Protein AF-A0AAW1CHI9-F1 (afdb_monomer_lite)

Secondary structure (DSSP, 8-state):
------PPPPPPPGGGGEEES-BS-EEEE-TTSSTT--EEEES-BS-EEEE-S-BS-EEEES-BS-EEEE--BSS-EEEE--TT--SS-----S----TT-EEEEEEE---TTHHHHHHHHHHHHHHHHHT-SS-EEEEEEEEE---TTHHHHH--SHHHHHHHTTS-EEEEEEEETTHHHHHHHH--

Radius of gyration: 21.3 Å; chains: 1; bounding box: 55×54×49 Å

Structure (mmCIF, N/CA/C/O backbone):
data_AF-A0AAW1CHI9-F1
#
_entry.id   AF-A0AAW1CHI9-F1
#
loop_
_atom_site.group_PDB
_atom_site.id
_atom_site.type_symbol
_atom_site.label_atom_id
_atom_site.label_alt_id
_atom_site.label_comp_id
_atom_site.label_asym_id
_atom_site.label_entity_id
_atom_site.label_seq_id
_atom_site.pdbx_PDB_ins_code
_atom_site.Cartn_x
_atom_site.Cartn_y
_atom_site.Cartn_z
_atom_site.occupancy
_atom_site.B_iso_or_equiv
_atom_site.auth_seq_id
_atom_site.auth_comp_id
_atom_site.auth_asym_id
_atom_site.auth_atom_id
_atom_site.pdbx_PDB_model_num
ATOM 1 N N . MET A 1 1 ? 30.712 -41.169 -6.951 1.00 35.50 1 MET A N 1
ATOM 2 C CA . MET A 1 1 ? 31.255 -40.072 -7.780 1.00 35.50 1 MET A CA 1
ATOM 3 C C . MET A 1 1 ? 30.073 -39.316 -8.370 1.00 35.50 1 MET A C 1
ATOM 5 O O . MET A 1 1 ? 29.435 -39.840 -9.269 1.00 35.50 1 MET A O 1
ATOM 9 N N . PHE A 1 2 ? 29.703 -38.166 -7.802 1.00 26.59 2 PHE A N 1
ATOM 10 C CA . PHE A 1 2 ? 28.606 -37.340 -8.320 1.00 26.59 2 PHE A CA 1
ATOM 11 C C . PHE A 1 2 ? 29.195 -36.262 -9.231 1.00 26.59 2 PHE A C 1
ATOM 13 O O . PHE A 1 2 ? 29.936 -35.398 -8.769 1.00 26.59 2 PHE A O 1
ATOM 20 N N . ILE A 1 3 ? 28.896 -36.338 -10.528 1.00 36.47 3 ILE A N 1
ATOM 21 C CA . ILE A 1 3 ? 29.233 -35.291 -11.494 1.00 36.47 3 ILE A CA 1
ATOM 22 C C . ILE A 1 3 ? 28.118 -34.247 -11.417 1.00 36.47 3 ILE A C 1
ATOM 24 O O . ILE A 1 3 ? 27.010 -34.475 -11.896 1.00 36.47 3 ILE A O 1
ATOM 28 N N . ILE A 1 4 ? 28.396 -33.106 -10.785 1.00 39.22 4 ILE A N 1
ATOM 29 C CA . ILE A 1 4 ? 27.507 -31.942 -10.830 1.00 39.22 4 ILE A CA 1
ATOM 30 C C . ILE A 1 4 ? 27.743 -31.250 -12.174 1.00 39.22 4 ILE A C 1
ATOM 32 O O . ILE A 1 4 ? 28.738 -30.550 -12.361 1.00 39.22 4 ILE A O 1
ATOM 36 N N . CYS A 1 5 ? 26.830 -31.453 -13.123 1.00 34.62 5 CYS A N 1
ATOM 37 C CA . CYS A 1 5 ? 26.791 -30.687 -14.363 1.00 34.62 5 CYS A CA 1
ATOM 38 C C . CYS A 1 5 ? 26.301 -29.265 -14.034 1.00 34.62 5 CYS A C 1
ATOM 40 O O . CYS A 1 5 ? 25.111 -29.042 -13.813 1.00 34.62 5 CYS A O 1
ATOM 42 N N . ARG A 1 6 ? 27.220 -28.295 -13.927 1.00 44.12 6 ARG A N 1
ATOM 43 C CA . ARG A 1 6 ? 26.853 -26.875 -13.822 1.00 44.12 6 ARG A CA 1
ATOM 44 C C . ARG A 1 6 ? 26.274 -26.434 -15.168 1.00 44.12 6 ARG A C 1
ATOM 46 O O . ARG A 1 6 ? 27.022 -26.282 -16.129 1.00 44.12 6 ARG A O 1
ATOM 53 N N . GLN A 1 7 ? 24.959 -26.218 -15.231 1.00 48.09 7 GLN A N 1
ATOM 54 C CA . GLN A 1 7 ? 24.343 -25.492 -16.343 1.00 48.09 7 GLN A CA 1
ATOM 55 C C . GLN A 1 7 ? 25.030 -24.125 -16.484 1.00 48.09 7 GLN A C 1
ATOM 57 O O . GLN A 1 7 ? 25.186 -23.396 -15.501 1.00 48.09 7 GLN A O 1
ATOM 62 N N . GLN A 1 8 ? 25.472 -23.793 -17.698 1.00 49.69 8 GLN A N 1
ATOM 63 C CA . GLN A 1 8 ? 26.008 -22.472 -18.015 1.00 49.69 8 GLN A CA 1
ATOM 64 C C . GLN A 1 8 ? 24.918 -21.425 -17.752 1.00 49.69 8 GLN A C 1
ATOM 66 O O . GLN A 1 8 ? 23.846 -21.476 -18.354 1.00 49.69 8 GLN A O 1
ATOM 71 N N . ARG A 1 9 ? 25.173 -20.482 -16.837 1.00 54.59 9 ARG A N 1
ATOM 72 C CA . ARG A 1 9 ? 24.287 -19.328 -16.646 1.00 54.59 9 ARG A CA 1
ATOM 73 C C . ARG A 1 9 ? 24.383 -18.446 -17.885 1.00 54.59 9 ARG A C 1
ATOM 75 O O . ARG A 1 9 ? 25.470 -17.986 -18.225 1.00 54.59 9 ARG A O 1
ATOM 82 N N . LYS A 1 10 ? 23.246 -18.211 -18.537 1.00 62.88 10 LYS A N 1
ATOM 83 C CA . LYS A 1 10 ? 23.112 -17.172 -19.559 1.00 62.88 10 LYS A CA 1
ATOM 84 C C . LYS A 1 10 ? 23.436 -15.832 -18.891 1.00 62.88 10 LYS A C 1
ATOM 86 O O . LYS A 1 10 ? 22.865 -15.526 -17.846 1.00 62.88 10 LYS A O 1
ATOM 91 N N . ILE A 1 11 ? 24.385 -15.084 -19.444 1.00 70.75 11 ILE A N 1
ATOM 92 C CA . ILE A 1 11 ? 24.667 -13.717 -18.999 1.00 70.75 11 ILE A CA 1
ATOM 93 C C . ILE A 1 11 ? 23.515 -12.866 -19.531 1.00 70.75 11 ILE A C 1
ATOM 95 O O . ILE A 1 11 ? 23.299 -12.823 -20.739 1.00 70.75 11 ILE A O 1
ATOM 99 N N . LEU A 1 12 ? 22.735 -12.290 -18.624 1.00 74.25 12 LEU A N 1
ATOM 100 C CA . LEU A 1 12 ? 21.608 -11.420 -18.943 1.00 74.25 12 LEU A CA 1
ATOM 101 C C . LEU A 1 12 ? 22.091 -9.967 -18.911 1.00 74.25 12 LEU A C 1
ATOM 103 O O . LEU A 1 12 ? 22.859 -9.615 -18.013 1.00 74.25 12 LEU A O 1
ATOM 107 N N . ASP A 1 13 ? 21.659 -9.148 -19.870 1.00 79.88 13 ASP A N 1
ATOM 108 C CA . ASP A 1 13 ? 21.904 -7.704 -19.846 1.00 79.88 13 ASP A CA 1
ATOM 109 C C . ASP A 1 13 ? 20.888 -7.039 -18.899 1.00 79.88 13 ASP A C 1
ATOM 111 O O . ASP A 1 13 ? 19.681 -7.151 -19.131 1.00 79.88 13 ASP A O 1
ATOM 115 N N . PRO A 1 14 ? 21.333 -6.350 -17.832 1.00 77.69 14 PRO A N 1
ATOM 116 C CA . PRO A 1 14 ? 20.438 -5.640 -16.922 1.00 77.69 14 PRO A CA 1
ATOM 117 C C . PRO A 1 14 ? 19.524 -4.621 -17.616 1.00 77.69 14 PRO A C 1
ATOM 119 O O . PRO A 1 14 ? 18.401 -4.412 -17.160 1.00 77.69 14 PRO A O 1
ATOM 122 N N . ASN A 1 15 ? 19.965 -4.023 -18.728 1.00 83.25 15 ASN A N 1
ATOM 123 C CA . ASN A 1 15 ? 19.198 -2.997 -19.439 1.00 83.25 15 ASN A CA 1
ATOM 124 C C . ASN A 1 15 ? 17.928 -3.549 -20.098 1.00 83.25 15 ASN A C 1
ATOM 126 O O . ASN A 1 15 ? 16.973 -2.811 -20.329 1.00 83.25 15 ASN A O 1
ATOM 130 N N . GLU A 1 16 ? 17.864 -4.854 -20.372 1.00 84.56 16 GLU A N 1
ATOM 131 C CA . GLU A 1 16 ? 16.659 -5.475 -20.932 1.00 84.56 16 GLU A CA 1
ATOM 132 C C . GLU A 1 16 ? 15.486 -5.483 -19.938 1.00 84.56 16 GLU A C 1
ATOM 134 O O . GLU A 1 16 ? 14.319 -5.566 -20.352 1.00 84.56 16 GLU A O 1
ATOM 139 N N . TYR A 1 17 ? 15.796 -5.334 -18.647 1.00 90.06 17 TYR A N 1
ATOM 140 C CA . TYR A 1 17 ? 14.870 -5.410 -17.521 1.00 90.06 17 TYR A CA 1
ATOM 141 C C . TYR A 1 17 ? 14.728 -4.084 -16.761 1.00 90.06 17 TYR A C 1
ATOM 143 O O . TYR A 1 17 ? 14.196 -4.060 -15.650 1.00 90.06 17 TYR A O 1
ATOM 151 N N . LEU A 1 18 ? 15.191 -2.990 -17.369 1.00 92.19 18 LEU A N 1
ATOM 152 C CA . LEU A 1 18 ? 15.114 -1.631 -16.852 1.00 92.19 18 LEU A CA 1
ATOM 153 C C . LEU A 1 18 ? 14.344 -0.744 -17.836 1.00 92.19 18 LEU A C 1
ATOM 155 O O . LEU A 1 18 ? 14.605 -0.761 -19.037 1.00 92.19 18 LEU A O 1
ATOM 159 N N . LEU A 1 19 ? 13.407 0.043 -17.318 1.00 93.75 19 LEU A N 1
ATOM 160 C CA . LEU A 1 19 ? 12.820 1.191 -18.003 1.00 93.75 19 LEU A CA 1
ATOM 161 C C . LEU A 1 19 ? 13.101 2.427 -17.154 1.00 93.75 19 LEU A C 1
ATOM 163 O O . LEU A 1 19 ? 12.635 2.497 -16.019 1.00 93.75 19 LEU A O 1
ATOM 167 N N . GLU A 1 20 ? 13.873 3.370 -17.682 1.00 94.75 20 GLU A N 1
ATOM 168 C CA . GLU A 1 20 ? 14.322 4.553 -16.945 1.00 94.75 20 GLU A CA 1
ATOM 169 C C . GLU A 1 20 ? 14.198 5.821 -17.801 1.00 94.75 20 GLU A C 1
ATOM 171 O O . GLU A 1 20 ? 14.377 5.758 -19.017 1.00 94.75 20 GLU A O 1
ATOM 176 N N . ASP A 1 21 ? 13.863 6.949 -17.163 1.00 94.81 21 ASP A N 1
ATOM 177 C CA . ASP A 1 21 ? 13.796 8.306 -17.748 1.00 94.81 21 ASP A CA 1
ATOM 178 C C . ASP A 1 21 ? 12.916 8.450 -19.009 1.00 94.81 21 ASP A C 1
ATOM 180 O O . ASP A 1 21 ? 13.158 9.275 -19.892 1.00 94.81 21 ASP A O 1
ATOM 184 N N . LEU A 1 22 ? 11.846 7.657 -19.097 1.00 94.69 22 LEU A N 1
ATOM 185 C CA . LEU A 1 22 ? 10.895 7.734 -20.208 1.00 94.69 22 LEU A CA 1
ATOM 186 C C . LEU A 1 22 ? 9.914 8.893 -20.016 1.00 94.69 22 LEU A C 1
ATOM 188 O O . LEU A 1 22 ? 9.419 9.115 -18.907 1.00 94.69 22 LEU A O 1
ATOM 192 N N . LYS A 1 23 ? 9.571 9.612 -21.092 1.00 95.44 23 LYS A N 1
ATOM 193 C CA . LYS A 1 23 ? 8.605 10.724 -21.041 1.00 95.44 23 LYS A CA 1
ATOM 194 C C . LYS A 1 23 ? 7.630 10.688 -22.212 1.00 95.44 23 LYS A C 1
ATOM 196 O O . LYS A 1 23 ? 8.059 10.680 -23.357 1.00 95.44 23 LYS A O 1
ATOM 201 N N . ASP A 1 24 ? 6.330 10.697 -21.915 1.00 95.88 24 ASP A N 1
ATOM 202 C CA . ASP A 1 24 ? 5.249 10.703 -22.919 1.00 95.88 24 ASP A CA 1
ATOM 203 C C . ASP A 1 24 ? 5.286 9.495 -23.884 1.00 95.88 24 ASP A C 1
ATOM 205 O O . ASP A 1 24 ? 4.899 9.582 -25.051 1.00 95.88 24 ASP A O 1
ATOM 209 N N . GLU A 1 25 ? 5.739 8.337 -23.393 1.00 94.38 25 GLU A N 1
ATOM 210 C CA . GLU A 1 25 ? 5.938 7.133 -24.211 1.00 94.38 25 GLU A CA 1
ATOM 211 C C . GLU A 1 25 ? 4.926 6.015 -23.945 1.00 94.38 25 GLU A C 1
ATOM 213 O O . GLU A 1 25 ? 4.436 5.834 -22.827 1.00 94.38 25 GLU A O 1
ATOM 218 N N . ILE A 1 26 ? 4.678 5.192 -24.971 1.00 92.50 26 ILE A N 1
ATOM 219 C CA . ILE A 1 26 ? 3.983 3.907 -24.837 1.00 92.50 26 ILE A CA 1
ATOM 220 C C . ILE A 1 26 ? 5.001 2.782 -25.015 1.00 92.50 26 ILE A C 1
ATOM 222 O O . ILE A 1 26 ? 5.536 2.594 -26.106 1.00 92.50 26 ILE A O 1
ATOM 226 N N . VAL A 1 27 ? 5.234 2.006 -23.958 1.00 91.94 27 VAL A N 1
ATOM 227 C CA . VAL A 1 27 ? 6.229 0.927 -23.945 1.00 91.94 27 VAL A CA 1
ATOM 228 C C . VAL A 1 27 ? 5.553 -0.422 -23.762 1.00 91.94 27 VAL A C 1
ATOM 230 O O . VAL A 1 27 ? 4.669 -0.576 -22.922 1.00 91.94 27 VAL A O 1
ATOM 233 N N . LEU A 1 28 ? 5.989 -1.417 -24.537 1.00 90.81 28 LEU A N 1
ATOM 234 C CA . LEU A 1 28 ? 5.481 -2.785 -24.488 1.00 90.81 28 LEU A CA 1
ATOM 235 C C . LEU A 1 28 ? 6.631 -3.791 -24.342 1.00 90.81 28 LEU A C 1
ATOM 237 O O . LEU A 1 28 ? 7.520 -3.859 -25.188 1.00 90.81 28 LEU A O 1
ATOM 241 N N . LYS A 1 29 ? 6.559 -4.632 -23.310 1.00 90.62 29 LYS A N 1
ATOM 242 C CA . LYS A 1 29 ? 7.318 -5.880 -23.175 1.00 90.62 29 LYS A CA 1
ATOM 243 C C . LYS A 1 29 ? 6.369 -7.040 -23.451 1.00 90.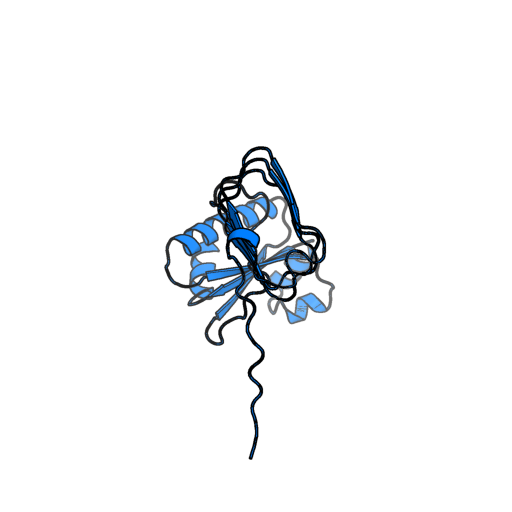62 29 LYS A C 1
ATOM 245 O O . LYS A 1 29 ? 5.390 -7.236 -22.733 1.00 90.62 29 LYS A O 1
ATOM 250 N N . ALA A 1 30 ? 6.619 -7.761 -24.538 1.00 87.50 30 ALA A N 1
ATOM 251 C CA . ALA A 1 30 ? 5.786 -8.878 -24.970 1.00 87.50 30 ALA A CA 1
ATOM 252 C C . ALA A 1 30 ? 6.086 -10.157 -24.172 1.00 87.50 30 ALA A C 1
ATOM 254 O O . ALA A 1 30 ? 7.117 -10.261 -23.508 1.00 87.50 30 ALA A O 1
ATOM 255 N N . ALA A 1 31 ? 5.209 -11.153 -24.276 1.00 87.31 31 ALA A N 1
ATOM 256 C CA . ALA A 1 31 ? 5.428 -12.461 -23.670 1.00 87.31 31 ALA A CA 1
ATOM 257 C C . ALA A 1 31 ? 6.758 -13.085 -24.134 1.00 87.31 31 ALA A C 1
ATOM 259 O O . ALA A 1 31 ? 7.104 -13.021 -25.315 1.00 87.31 31 ALA A O 1
ATOM 260 N N . GLY A 1 32 ? 7.494 -13.699 -23.210 1.00 83.81 32 GLY A N 1
ATOM 261 C CA . GLY A 1 32 ? 8.808 -14.286 -23.470 1.00 83.81 32 GLY A CA 1
ATOM 262 C C . GLY A 1 32 ? 9.976 -13.293 -23.537 1.00 83.81 32 GLY A C 1
ATOM 263 O O . GLY A 1 32 ? 11.071 -13.693 -23.932 1.00 83.81 32 GLY A O 1
ATOM 264 N N . THR A 1 33 ? 9.779 -12.020 -23.177 1.00 86.06 33 THR A N 1
ATOM 265 C CA . THR A 1 33 ? 10.852 -11.004 -23.149 1.00 86.06 33 THR A CA 1
ATOM 266 C C . THR A 1 33 ? 11.416 -10.784 -21.747 1.00 86.06 33 THR A C 1
ATOM 268 O O . THR A 1 33 ? 12.619 -10.593 -21.594 1.00 86.06 33 THR A O 1
ATOM 271 N N . VAL A 1 34 ? 10.580 -10.886 -20.712 1.00 87.12 34 VAL A N 1
ATOM 272 C CA . VAL A 1 34 ? 10.978 -10.784 -19.305 1.00 87.12 34 VAL A CA 1
ATOM 273 C C . VAL A 1 34 ? 11.335 -12.156 -18.728 1.00 87.12 34 VAL A C 1
ATOM 275 O O . VAL A 1 34 ? 12.258 -12.256 -17.926 1.00 87.12 34 VAL A O 1
ATOM 278 N N . ASN A 1 35 ? 10.664 -13.232 -19.160 1.00 84.75 35 ASN A N 1
ATOM 279 C CA . ASN A 1 35 ? 10.985 -14.626 -18.805 1.00 84.75 35 ASN A CA 1
ATOM 280 C C . ASN A 1 35 ? 11.184 -14.886 -17.298 1.00 84.75 35 ASN A C 1
ATOM 282 O O . ASN A 1 35 ? 12.061 -15.656 -16.896 1.00 84.75 35 ASN A O 1
ATOM 286 N N . GLY A 1 36 ? 10.378 -14.249 -16.449 1.00 82.50 36 GLY A N 1
ATOM 287 C CA . GLY A 1 36 ? 10.468 -14.409 -15.001 1.00 82.50 36 GLY A CA 1
ATOM 288 C C . GLY A 1 36 ? 11.751 -13.838 -14.402 1.00 82.50 36 GLY A C 1
ATOM 289 O O . GLY A 1 36 ? 12.218 -14.359 -13.398 1.00 82.50 36 GLY A O 1
ATOM 290 N N . GLN A 1 37 ? 12.350 -12.818 -15.015 1.00 87.50 37 GLN A N 1
AT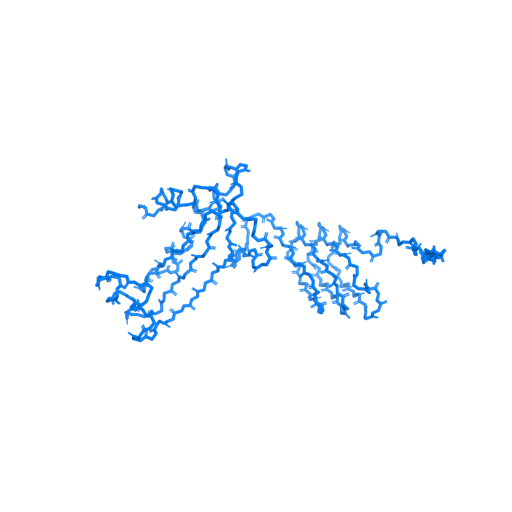OM 291 C CA . GLN A 1 37 ? 13.379 -12.010 -14.363 1.00 87.50 37 GLN A CA 1
ATOM 292 C C . GLN A 1 37 ? 12.748 -10.917 -13.496 1.00 87.50 37 GLN A C 1
ATOM 294 O O . GLN A 1 37 ? 11.548 -10.637 -13.587 1.00 87.50 37 GLN A O 1
ATOM 299 N N . GLN A 1 38 ? 13.568 -10.315 -12.638 1.00 87.06 38 GLN A N 1
ATOM 300 C CA . GLN A 1 38 ? 13.209 -9.087 -11.939 1.00 87.06 38 GLN A CA 1
ATOM 301 C C . GLN A 1 38 ? 13.188 -7.913 -12.924 1.00 87.06 38 GLN A C 1
ATOM 303 O O . GLN A 1 38 ? 14.020 -7.866 -13.823 1.00 87.06 38 GLN A O 1
ATOM 308 N N . PHE A 1 39 ? 12.264 -6.970 -12.741 1.00 88.25 39 PHE A N 1
ATOM 309 C CA . PHE A 1 39 ? 12.074 -5.822 -13.623 1.00 88.25 39 PHE A CA 1
ATOM 310 C C . PHE A 1 39 ? 12.020 -4.506 -12.827 1.00 88.25 39 PHE A C 1
ATOM 312 O O . PHE A 1 39 ? 11.395 -4.450 -11.766 1.00 88.25 39 PHE A O 1
ATOM 319 N N . LEU A 1 40 ? 12.658 -3.445 -13.322 1.00 90.12 40 LEU A N 1
ATOM 320 C CA . LEU A 1 40 ? 12.700 -2.123 -12.689 1.00 90.12 40 LEU A CA 1
ATOM 321 C C . LEU A 1 40 ? 12.142 -1.058 -13.640 1.00 90.12 40 LEU A C 1
ATOM 323 O O . LEU A 1 40 ? 12.527 -0.991 -14.803 1.00 90.12 40 LEU A O 1
ATOM 327 N N . ILE A 1 41 ? 11.233 -0.227 -13.136 1.00 90.12 41 ILE A N 1
ATOM 328 C CA . ILE A 1 41 ? 10.727 0.970 -13.812 1.00 90.12 41 ILE A CA 1
ATOM 329 C C . ILE A 1 41 ? 11.044 2.161 -12.912 1.00 90.12 41 ILE A C 1
ATOM 331 O O . ILE A 1 41 ? 10.582 2.184 -11.772 1.00 90.12 41 ILE A O 1
ATOM 335 N N . ARG A 1 42 ? 11.808 3.136 -13.398 1.00 90.94 42 ARG A N 1
ATOM 336 C CA . ARG A 1 42 ? 12.222 4.301 -12.612 1.00 90.94 42 ARG A CA 1
ATOM 337 C C . ARG A 1 42 ? 12.112 5.601 -13.407 1.00 90.94 42 ARG A C 1
ATOM 339 O O . ARG A 1 42 ? 12.239 5.586 -14.625 1.00 90.94 42 ARG A O 1
ATOM 346 N N . ASP A 1 43 ? 11.844 6.720 -12.736 1.00 90.69 43 ASP A N 1
ATOM 347 C CA . ASP A 1 43 ? 11.966 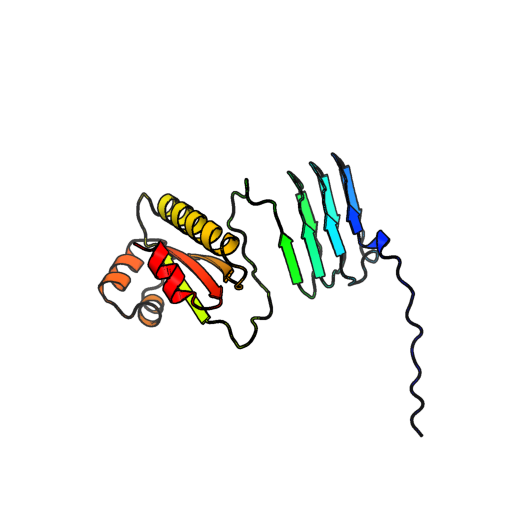8.080 -13.293 1.00 90.69 43 ASP A CA 1
ATOM 348 C C . ASP A 1 43 ? 11.150 8.328 -14.579 1.00 90.69 43 ASP A C 1
ATOM 350 O O . ASP A 1 43 ? 11.464 9.200 -15.387 1.00 90.69 43 ASP A O 1
ATOM 354 N N . CYS A 1 44 ? 10.071 7.570 -14.788 1.00 87.94 44 CYS A N 1
ATOM 355 C CA . CYS A 1 44 ? 9.221 7.706 -15.969 1.00 87.94 44 CYS A CA 1
ATOM 356 C C . CYS A 1 44 ? 8.094 8.721 -15.726 1.00 87.94 44 CYS A C 1
ATOM 358 O O . CYS A 1 44 ? 7.510 8.770 -14.640 1.00 87.94 44 CYS A O 1
ATOM 360 N N . SER A 1 45 ? 7.703 9.484 -16.748 1.00 87.38 45 SER A N 1
ATOM 361 C CA . SER A 1 45 ? 6.621 10.467 -16.644 1.00 87.38 45 SER A CA 1
ATOM 362 C C . SER A 1 45 ? 5.651 10.434 -17.823 1.00 87.38 45 SER A C 1
ATOM 364 O O . SER A 1 45 ? 6.064 10.384 -18.974 1.00 87.38 45 SER A O 1
ATOM 366 N N . GLN A 1 46 ? 4.346 10.483 -17.543 1.00 88.88 46 GLN A N 1
ATOM 367 C CA . GLN A 1 46 ? 3.282 10.479 -18.563 1.00 88.88 46 GLN A CA 1
ATOM 368 C C . GLN A 1 46 ? 3.307 9.261 -19.511 1.00 88.88 46 GLN A C 1
ATOM 370 O O . GLN A 1 46 ? 2.804 9.320 -20.630 1.00 88.88 46 GLN A O 1
ATOM 375 N N . CYS A 1 47 ? 3.869 8.135 -19.067 1.00 87.31 47 CYS A N 1
ATOM 376 C CA . CYS A 1 47 ? 4.010 6.939 -19.894 1.00 87.31 47 CYS A CA 1
ATOM 377 C C . CYS A 1 47 ? 2.829 5.968 -19.757 1.00 87.31 47 CYS A C 1
ATOM 379 O O . CYS A 1 47 ? 2.166 5.891 -18.719 1.00 87.31 47 CYS A O 1
ATOM 381 N N . ILE A 1 48 ? 2.624 5.132 -20.775 1.00 81.88 48 ILE A N 1
ATOM 382 C CA . ILE A 1 48 ? 1.783 3.933 -20.699 1.00 81.88 48 ILE A CA 1
ATOM 383 C C . ILE A 1 48 ? 2.675 2.711 -20.918 1.00 81.88 48 ILE A C 1
ATOM 385 O O . ILE A 1 48 ? 3.183 2.491 -22.011 1.00 81.88 48 ILE A O 1
ATOM 389 N N . ILE A 1 49 ? 2.875 1.909 -19.880 1.00 85.94 49 ILE A N 1
ATOM 390 C CA . ILE A 1 49 ? 3.818 0.791 -19.882 1.00 85.94 49 ILE A CA 1
ATOM 391 C C . ILE A 1 49 ? 3.046 -0.518 -19.742 1.00 85.94 49 ILE A C 1
ATOM 393 O O . ILE A 1 49 ? 2.311 -0.722 -18.779 1.00 85.94 49 ILE A O 1
ATOM 397 N N . TYR A 1 50 ? 3.241 -1.426 -20.689 1.00 82.62 50 TYR A N 1
ATOM 398 C CA . TYR A 1 50 ? 2.678 -2.769 -20.694 1.00 82.62 50 TYR A CA 1
ATOM 399 C C . TYR A 1 50 ? 3.802 -3.793 -20.566 1.00 82.62 50 TYR A C 1
ATOM 401 O O . TYR A 1 50 ? 4.653 -3.895 -21.443 1.00 82.62 50 TYR A O 1
ATOM 409 N N . ILE A 1 51 ? 3.785 -4.598 -19.511 1.00 85.75 51 ILE A N 1
ATOM 410 C CA . ILE A 1 51 ? 4.656 -5.761 -19.346 1.00 85.75 51 ILE A CA 1
ATOM 411 C C . ILE A 1 51 ? 3.780 -6.998 -19.432 1.00 85.75 51 ILE A C 1
ATOM 413 O O . ILE A 1 51 ? 3.259 -7.460 -18.431 1.00 85.75 51 ILE A O 1
ATOM 417 N N . LEU A 1 52 ? 3.566 -7.523 -20.633 1.00 83.56 52 LEU A N 1
ATOM 418 C CA . LEU A 1 52 ? 2.671 -8.653 -20.890 1.00 83.56 52 LEU A CA 1
ATOM 419 C C . LEU A 1 52 ? 3.420 -9.987 -20.824 1.00 83.56 52 LEU A C 1
ATOM 421 O O . LEU A 1 52 ? 3.337 -10.803 -21.739 1.00 83.56 52 LEU A O 1
ATOM 425 N N . ASP A 1 53 ? 4.170 -10.197 -19.745 1.00 85.94 53 ASP A N 1
ATOM 426 C CA . ASP A 1 53 ? 4.967 -11.402 -19.538 1.00 85.94 53 ASP A CA 1
ATOM 427 C C . ASP A 1 53 ? 4.967 -11.835 -18.068 1.00 85.94 53 ASP A C 1
ATOM 429 O O . ASP A 1 53 ? 4.502 -11.109 -17.187 1.00 85.94 53 ASP A O 1
ATOM 433 N N . ILE A 1 54 ? 5.486 -13.034 -17.811 1.00 78.00 54 ILE A N 1
ATOM 434 C CA . ILE A 1 54 ? 5.743 -13.515 -16.459 1.00 78.00 54 ILE A CA 1
ATOM 435 C C . ILE A 1 54 ? 6.943 -12.755 -15.895 1.00 78.00 54 ILE A C 1
ATOM 437 O O . ILE A 1 54 ? 8.016 -12.741 -16.499 1.00 78.00 54 ILE A O 1
ATOM 441 N N . VAL A 1 55 ? 6.777 -12.182 -14.707 1.00 80.69 55 VAL A N 1
ATOM 442 C CA . VAL A 1 55 ? 7.824 -11.442 -13.990 1.00 80.69 55 VAL A CA 1
ATOM 443 C C . VAL A 1 55 ? 8.082 -12.121 -12.646 1.00 80.69 55 VAL A C 1
ATOM 445 O O . VAL A 1 55 ? 7.148 -12.624 -12.021 1.00 80.69 55 VAL A O 1
ATOM 448 N N . ASP A 1 56 ? 9.331 -12.181 -12.183 1.00 83.81 56 ASP A N 1
ATOM 449 C CA . ASP A 1 56 ? 9.604 -12.676 -10.826 1.00 83.81 56 ASP A CA 1
ATOM 450 C C . ASP A 1 56 ? 9.286 -11.602 -9.789 1.00 83.81 56 ASP A C 1
ATOM 452 O O . ASP A 1 56 ? 8.405 -11.775 -8.955 1.00 83.81 56 ASP A O 1
ATOM 456 N N . SER A 1 57 ? 9.911 -10.438 -9.896 1.00 79.94 57 SER A N 1
ATOM 457 C CA . SER A 1 57 ? 9.571 -9.279 -9.078 1.00 79.94 57 SER A CA 1
ATOM 458 C C . SER A 1 57 ? 9.633 -8.007 -9.904 1.00 79.94 57 SER A C 1
ATOM 460 O O . SER A 1 57 ? 10.414 -7.913 -10.845 1.00 79.94 57 SER A O 1
ATOM 462 N N . ILE A 1 58 ? 8.800 -7.027 -9.577 1.00 82.81 58 ILE A N 1
ATOM 463 C CA . ILE A 1 58 ? 8.811 -5.731 -10.253 1.00 82.81 58 ILE A CA 1
ATOM 464 C C . ILE A 1 58 ? 8.895 -4.601 -9.234 1.00 82.81 58 ILE A C 1
ATOM 466 O O . ILE A 1 58 ? 8.205 -4.622 -8.213 1.00 82.81 58 ILE A O 1
ATOM 470 N N . ILE A 1 59 ? 9.760 -3.631 -9.509 1.00 82.56 59 ILE A N 1
ATOM 471 C CA . ILE A 1 59 ? 9.941 -2.419 -8.716 1.00 82.56 59 ILE A CA 1
ATOM 472 C C . ILE A 1 59 ? 9.561 -1.228 -9.594 1.00 82.56 59 ILE A C 1
ATOM 474 O O . ILE A 1 59 ? 10.062 -1.106 -10.708 1.00 82.56 59 ILE A O 1
ATOM 478 N N . ILE A 1 60 ? 8.663 -0.377 -9.104 1.00 83.31 60 ILE A N 1
ATOM 479 C CA . ILE A 1 60 ? 8.287 0.881 -9.755 1.00 83.31 60 ILE A CA 1
ATOM 480 C C . ILE A 1 60 ? 8.653 2.019 -8.808 1.00 83.31 60 ILE A C 1
ATOM 482 O O . ILE A 1 60 ? 8.125 2.080 -7.697 1.00 83.31 60 ILE A O 1
ATOM 486 N N . GLU A 1 61 ? 9.552 2.889 -9.249 1.00 83.56 61 GLU A N 1
ATOM 487 C CA . GLU A 1 61 ? 10.159 3.967 -8.469 1.00 83.56 61 GLU A CA 1
ATOM 488 C C . GLU A 1 61 ? 9.976 5.317 -9.171 1.00 83.56 61 GLU A C 1
ATOM 490 O O . GLU A 1 61 ? 10.125 5.420 -10.384 1.00 83.56 61 GLU A O 1
ATOM 495 N N . ASP A 1 62 ? 9.601 6.350 -8.415 1.00 80.81 62 ASP A N 1
ATOM 496 C CA . ASP A 1 62 ? 9.618 7.762 -8.841 1.00 80.81 62 ASP A CA 1
ATOM 497 C C . ASP A 1 62 ? 8.923 8.077 -10.183 1.00 80.81 62 ASP A C 1
ATOM 499 O O . ASP A 1 62 ? 9.214 9.057 -10.865 1.00 80.81 62 ASP A O 1
ATOM 503 N N . CYS A 1 63 ? 7.919 7.272 -10.544 1.00 80.44 63 CYS A N 1
ATOM 504 C CA . CYS A 1 63 ? 7.138 7.462 -11.761 1.00 80.44 63 CYS A CA 1
ATOM 505 C C . CYS A 1 63 ? 5.952 8.417 -11.543 1.00 80.44 63 CYS A C 1
ATOM 507 O O . CYS A 1 63 ? 5.182 8.262 -10.591 1.00 80.44 63 CYS A O 1
ATOM 509 N N . ASN A 1 64 ? 5.737 9.360 -12.464 1.00 79.94 64 ASN A N 1
ATOM 510 C CA . ASN A 1 64 ? 4.696 10.388 -12.362 1.00 79.94 64 ASN A CA 1
ATOM 511 C C . ASN A 1 64 ? 3.689 10.312 -13.518 1.00 79.94 64 ASN A C 1
ATOM 513 O O . ASN A 1 64 ? 4.056 10.387 -14.685 1.00 79.94 64 ASN A O 1
ATOM 517 N N . ASN A 1 65 ? 2.394 10.218 -13.199 1.00 80.00 65 ASN A N 1
ATOM 518 C CA . ASN A 1 65 ? 1.313 10.162 -14.191 1.00 80.00 65 ASN A CA 1
ATOM 519 C C . ASN A 1 65 ? 1.464 9.006 -15.206 1.00 80.00 65 ASN A C 1
ATOM 521 O O . ASN A 1 65 ? 1.057 9.123 -16.359 1.00 80.00 65 ASN A O 1
ATOM 525 N N . CYS A 1 66 ? 2.051 7.884 -14.780 1.00 78.31 66 CYS A N 1
ATOM 526 C CA . CYS A 1 66 ? 2.221 6.697 -15.614 1.00 78.31 66 CYS A CA 1
ATOM 527 C C . CYS A 1 66 ? 1.078 5.695 -15.409 1.00 78.31 66 CYS A C 1
ATOM 529 O O . CYS A 1 66 ? 0.598 5.490 -14.293 1.00 78.31 66 CYS A O 1
ATOM 531 N N . LYS A 1 67 ? 0.676 5.012 -16.483 1.00 80.31 67 LYS A N 1
ATOM 532 C CA . LYS A 1 67 ? -0.212 3.844 -16.439 1.00 80.31 67 LYS A CA 1
ATOM 533 C C . LYS A 1 67 ? 0.626 2.599 -16.680 1.00 80.31 67 LYS A C 1
ATOM 535 O O . LYS A 1 67 ? 1.144 2.436 -17.776 1.00 80.31 67 LYS A O 1
ATOM 540 N N . VAL A 1 68 ? 0.750 1.726 -15.684 1.00 80.75 68 VAL A N 1
ATOM 541 C CA . VAL A 1 68 ? 1.543 0.495 -15.804 1.00 80.75 68 VAL A CA 1
ATOM 542 C C . VAL A 1 68 ? 0.633 -0.723 -15.679 1.00 80.75 68 VAL A C 1
ATOM 544 O O . VAL A 1 68 ? -0.097 -0.857 -14.700 1.00 80.75 68 VAL A O 1
ATOM 547 N N . ILE A 1 69 ? 0.669 -1.606 -16.675 1.00 79.62 69 ILE A N 1
ATOM 548 C CA . ILE A 1 69 ? -0.038 -2.888 -16.700 1.00 79.62 69 ILE A CA 1
ATOM 549 C C . ILE A 1 69 ? 1.010 -3.993 -16.731 1.00 79.62 69 ILE A C 1
ATOM 551 O O . ILE A 1 69 ? 1.864 -4.004 -17.611 1.00 79.62 69 ILE A O 1
ATOM 555 N N . VAL A 1 70 ? 0.939 -4.923 -15.781 1.00 79.31 70 VAL A N 1
ATOM 556 C CA . VAL A 1 70 ? 1.911 -6.012 -15.626 1.00 79.31 70 VAL A CA 1
ATOM 557 C C . VAL A 1 70 ? 1.181 -7.348 -15.696 1.00 79.31 70 VAL A C 1
ATOM 559 O O . VAL A 1 70 ? 0.084 -7.497 -15.157 1.00 79.31 70 VAL A O 1
ATOM 562 N N . GLY A 1 71 ? 1.788 -8.303 -16.388 1.00 71.62 71 GLY A N 1
ATOM 563 C CA . GLY A 1 71 ? 1.374 -9.689 -16.477 1.00 71.62 71 GLY A CA 1
ATOM 564 C C . GLY A 1 71 ? 1.611 -10.438 -15.163 1.00 71.62 71 GLY A C 1
ATOM 565 O O . GLY A 1 71 ? 1.872 -9.829 -14.126 1.00 71.62 71 GLY A O 1
ATOM 566 N N . PRO A 1 72 ? 1.489 -11.773 -15.168 1.00 73.69 72 PRO A N 1
ATOM 567 C CA . PRO A 1 72 ? 1.584 -12.567 -13.949 1.00 73.69 72 PRO A CA 1
ATOM 568 C C . PRO A 1 72 ? 2.934 -12.403 -13.233 1.00 73.69 72 PRO A C 1
ATOM 570 O O . PRO A 1 72 ? 3.981 -12.773 -13.765 1.00 73.69 72 PRO A O 1
ATOM 573 N N . THR A 1 73 ? 2.901 -11.922 -11.991 1.00 70.69 73 THR A N 1
ATOM 574 C CA . THR A 1 73 ? 4.092 -11.802 -11.139 1.00 70.69 73 THR A CA 1
ATOM 575 C C . THR A 1 73 ? 4.174 -12.995 -10.188 1.00 70.69 73 THR A C 1
ATOM 577 O O . THR A 1 73 ? 3.221 -13.271 -9.462 1.00 70.69 73 THR A O 1
ATOM 580 N N . ARG A 1 74 ? 5.296 -13.725 -10.191 1.00 71.56 74 ARG A N 1
ATOM 581 C CA . ARG A 1 74 ? 5.513 -14.896 -9.317 1.00 71.56 74 ARG A CA 1
ATOM 582 C C . ARG A 1 74 ? 5.890 -14.513 -7.889 1.00 71.56 74 ARG A C 1
ATOM 584 O O . ARG A 1 74 ? 5.527 -15.216 -6.952 1.00 71.56 74 ARG A O 1
ATOM 591 N N . GLY A 1 75 ? 6.639 -13.431 -7.745 1.00 62.88 75 GLY A N 1
ATOM 592 C CA . GLY A 1 75 ? 7.147 -12.907 -6.488 1.00 62.88 75 GLY A CA 1
ATOM 593 C C . GLY A 1 75 ? 6.505 -11.569 -6.141 1.00 62.88 75 GLY A C 1
ATOM 594 O O . GLY A 1 75 ? 5.287 -11.456 -6.015 1.00 62.88 75 GLY A O 1
ATOM 595 N N . ARG A 1 76 ? 7.333 -10.548 -5.916 1.00 60.94 76 ARG A N 1
ATOM 596 C CA . ARG A 1 76 ? 6.926 -9.297 -5.262 1.00 60.94 76 ARG A CA 1
ATOM 597 C C . ARG A 1 76 ? 6.700 -8.154 -6.255 1.00 60.94 76 ARG A C 1
ATOM 599 O O . ARG A 1 76 ? 7.547 -7.893 -7.102 1.00 60.94 76 ARG A O 1
ATOM 606 N N . LEU A 1 77 ? 5.612 -7.408 -6.070 1.00 61.47 77 LEU A N 1
ATOM 607 C CA . LEU A 1 77 ? 5.413 -6.065 -6.626 1.00 61.47 77 LEU A CA 1
ATOM 608 C C . LEU A 1 77 ? 5.796 -5.035 -5.551 1.00 61.47 77 LEU A C 1
ATOM 610 O O . LEU A 1 77 ? 5.223 -5.042 -4.463 1.00 61.47 77 LEU A O 1
ATOM 614 N N . SER A 1 78 ? 6.773 -4.175 -5.836 1.00 63.78 78 SER A N 1
ATOM 615 C CA . SER A 1 78 ? 7.178 -3.060 -4.972 1.00 63.78 78 SER A CA 1
ATOM 616 C C . SER A 1 78 ? 6.870 -1.740 -5.660 1.00 63.78 78 SER A C 1
ATOM 618 O O . SER A 1 78 ? 7.267 -1.524 -6.802 1.00 63.78 78 SER A O 1
ATOM 620 N N . LEU A 1 79 ? 6.171 -0.863 -4.950 1.00 56.75 79 LEU A N 1
ATOM 621 C CA . LEU A 1 79 ? 5.805 0.461 -5.426 1.00 56.75 79 LEU A CA 1
ATOM 622 C C . LEU A 1 79 ? 6.398 1.499 -4.475 1.00 56.75 79 LEU A C 1
ATOM 624 O O . LEU A 1 79 ? 6.040 1.525 -3.297 1.00 56.75 79 LEU A O 1
ATOM 628 N N . THR A 1 80 ? 7.270 2.351 -4.997 1.00 57.78 80 THR A N 1
ATOM 629 C CA . THR A 1 80 ? 7.866 3.477 -4.280 1.00 57.78 80 THR A CA 1
ATOM 630 C C . THR A 1 80 ? 7.500 4.740 -5.046 1.00 57.78 80 THR A C 1
ATOM 632 O O . THR A 1 80 ? 7.955 4.959 -6.164 1.00 57.78 80 THR A O 1
ATOM 635 N N . PHE A 1 81 ? 6.637 5.568 -4.467 1.00 53.03 81 PHE A N 1
ATOM 636 C CA . PHE A 1 81 ? 6.249 6.844 -5.061 1.00 53.03 81 PHE A CA 1
ATOM 637 C C . PHE A 1 81 ? 6.777 7.984 -4.197 1.00 53.03 81 PHE A C 1
ATOM 639 O O . PHE A 1 81 ? 6.638 7.932 -2.971 1.00 53.03 81 PHE A O 1
ATOM 646 N N . ALA A 1 82 ? 7.271 9.052 -4.826 1.00 49.06 82 ALA A N 1
ATOM 647 C CA . ALA A 1 82 ? 7.367 10.351 -4.175 1.00 49.06 82 ALA A CA 1
ATOM 648 C C . ALA A 1 82 ? 5.978 10.722 -3.616 1.00 49.06 82 ALA A C 1
ATOM 650 O O . ALA A 1 82 ? 4.968 10.725 -4.326 1.00 49.06 82 ALA A O 1
ATOM 651 N N . SER A 1 83 ? 5.920 10.955 -2.308 1.00 46.34 83 SER A N 1
ATOM 652 C CA . SER A 1 83 ? 4.741 10.802 -1.443 1.00 46.34 83 SER A CA 1
ATOM 653 C C . SER A 1 83 ? 3.576 11.768 -1.688 1.00 46.34 83 SER A C 1
ATOM 655 O O . SER A 1 83 ? 2.584 11.731 -0.958 1.00 46.34 83 SER A O 1
ATOM 657 N N . GLU A 1 84 ? 3.626 12.632 -2.696 1.00 44.94 84 GLU A N 1
ATOM 658 C CA . GLU A 1 84 ? 2.806 13.840 -2.639 1.00 44.94 84 GLU A CA 1
ATOM 659 C C . GLU A 1 84 ? 1.418 13.744 -3.287 1.00 44.94 84 GLU A C 1
ATOM 661 O O . GLU A 1 84 ? 0.604 14.636 -3.052 1.00 44.94 84 GLU A O 1
ATOM 666 N N . LYS A 1 85 ? 1.073 12.708 -4.077 1.00 45.16 85 LYS A N 1
ATOM 667 C CA . LYS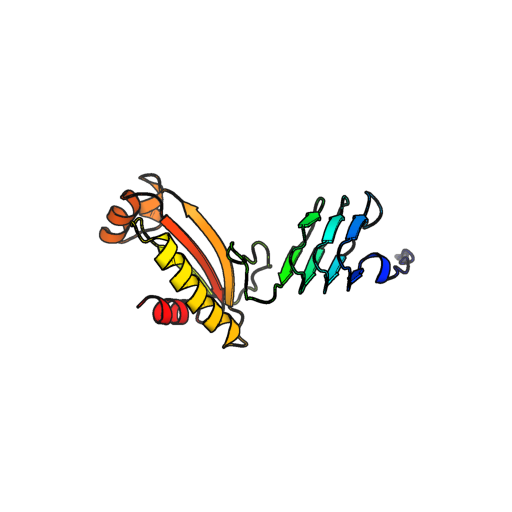 A 1 85 ? -0.192 12.739 -4.863 1.00 45.16 85 LYS A CA 1
ATOM 668 C C . LYS A 1 85 ? -0.956 11.419 -5.061 1.00 45.16 85 LYS A C 1
ATOM 670 O O . LYS A 1 85 ? -1.790 11.346 -5.961 1.00 45.16 85 LYS A O 1
ATOM 675 N N . SER A 1 86 ? -0.756 10.385 -4.239 1.00 42.94 86 SER A N 1
ATOM 676 C CA . SER A 1 86 ? -1.578 9.165 -4.376 1.00 42.94 86 SER A CA 1
ATOM 677 C C . SER A 1 86 ? -2.985 9.348 -3.788 1.00 42.94 86 SER A C 1
ATOM 679 O O . SER A 1 86 ? -3.144 9.665 -2.608 1.00 42.94 86 SER A O 1
ATOM 681 N N . ALA A 1 87 ? -4.023 9.109 -4.598 1.00 37.41 87 ALA A N 1
ATOM 682 C CA . ALA A 1 87 ? -5.418 9.070 -4.142 1.00 37.41 87 ALA A CA 1
ATOM 683 C C . ALA A 1 87 ? -5.739 7.809 -3.314 1.00 37.41 87 ALA A C 1
ATOM 685 O O . ALA A 1 87 ? -6.707 7.800 -2.554 1.00 37.41 87 ALA A O 1
ATOM 686 N N . VAL A 1 88 ? -4.919 6.761 -3.453 1.00 38.62 88 VAL A N 1
ATOM 687 C CA . VAL A 1 88 ? -5.062 5.468 -2.774 1.00 38.62 88 VAL A CA 1
ATOM 688 C C . VAL A 1 88 ? -3.905 5.287 -1.780 1.00 38.62 88 VAL A C 1
ATOM 690 O O . VAL A 1 88 ? -2.756 5.554 -2.143 1.00 38.62 88 VAL A O 1
ATOM 693 N N . PRO A 1 89 ? -4.158 4.840 -0.537 1.00 42.06 89 PRO A N 1
ATOM 694 C CA . PRO A 1 89 ? -3.096 4.504 0.408 1.00 42.06 89 PRO A CA 1
ATOM 695 C C . PRO A 1 89 ? -2.116 3.492 -0.193 1.00 42.06 89 PRO A C 1
ATOM 697 O O . PRO A 1 89 ? -2.543 2.472 -0.735 1.00 42.06 89 PRO A O 1
ATOM 700 N N . VAL A 1 90 ? -0.812 3.750 -0.087 1.00 54.44 90 VAL A N 1
ATOM 701 C CA . VAL A 1 90 ? 0.206 2.792 -0.539 1.00 54.44 90 VAL A CA 1
ATOM 702 C C . VAL A 1 90 ? 0.205 1.616 0.437 1.00 54.44 90 VAL A C 1
ATOM 704 O O . VAL A 1 90 ? 0.419 1.810 1.632 1.00 54.44 90 VAL A O 1
ATOM 707 N N . THR A 1 91 ? -0.081 0.408 -0.056 1.00 48.97 91 THR A N 1
ATOM 708 C CA . THR A 1 91 ? -0.111 -0.819 0.757 1.00 48.97 91 THR A CA 1
ATOM 709 C C . THR A 1 91 ? 0.997 -1.765 0.308 1.00 48.97 91 THR A C 1
ATOM 711 O O . THR A 1 91 ? 1.188 -1.978 -0.887 1.00 48.97 91 THR A O 1
ATOM 714 N N . SER A 1 92 ? 1.738 -2.327 1.261 1.00 54.66 92 SER A N 1
ATOM 715 C CA . SER A 1 92 ? 2.896 -3.184 0.985 1.00 54.66 92 SER A CA 1
ATOM 716 C C . SER A 1 92 ? 2.528 -4.626 0.627 1.00 54.66 92 SER A C 1
ATOM 718 O O . SER A 1 92 ? 3.435 -5.363 0.262 1.00 54.66 92 SER A O 1
ATOM 720 N N . ALA A 1 93 ? 1.245 -5.001 0.756 1.00 42.84 93 ALA A N 1
ATOM 721 C CA . ALA A 1 93 ? 0.506 -6.222 0.379 1.00 42.84 93 ALA A CA 1
ATOM 722 C C . ALA A 1 93 ? 1.184 -7.614 0.487 1.00 42.84 93 ALA A C 1
ATOM 724 O O . ALA A 1 93 ? 0.519 -8.547 0.924 1.00 42.84 93 ALA A O 1
ATOM 725 N N . TYR A 1 94 ? 2.463 -7.793 0.140 1.00 43.50 94 TYR A N 1
ATOM 726 C CA . TYR A 1 94 ? 3.175 -9.077 0.086 1.00 43.50 94 TYR A CA 1
ATOM 727 C C . TYR A 1 94 ? 4.689 -8.972 0.385 1.00 43.50 94 TYR A C 1
ATOM 729 O O . TYR A 1 94 ? 5.519 -9.517 -0.344 1.00 43.50 94 TYR A O 1
ATOM 737 N N . ILE A 1 95 ? 5.094 -8.294 1.464 1.00 49.06 95 ILE A N 1
ATOM 738 C CA . ILE A 1 95 ? 6.461 -8.446 2.004 1.00 49.06 95 ILE A CA 1
ATOM 739 C C . ILE A 1 95 ? 6.458 -9.644 2.961 1.00 49.06 95 ILE A C 1
ATOM 741 O O . ILE A 1 95 ? 5.609 -9.696 3.847 1.00 49.06 95 ILE A O 1
ATOM 745 N N . MET A 1 96 ? 7.388 -10.600 2.797 1.00 41.19 96 MET A N 1
ATOM 746 C CA . MET A 1 96 ? 7.653 -11.627 3.817 1.00 41.19 96 MET A CA 1
ATOM 747 C C . MET A 1 96 ? 7.919 -10.923 5.147 1.00 41.19 96 MET A C 1
ATOM 749 O O . MET A 1 96 ? 8.950 -10.272 5.321 1.00 41.19 96 MET A O 1
ATOM 753 N N . LEU A 1 97 ? 6.960 -11.024 6.060 1.00 47.31 97 LEU A N 1
ATOM 754 C CA . LEU A 1 97 ? 7.035 -10.399 7.367 1.00 47.31 97 LEU A CA 1
ATOM 755 C C . LEU A 1 97 ? 8.151 -11.090 8.148 1.00 47.31 97 LEU A C 1
ATOM 757 O O . LEU A 1 97 ? 8.097 -12.296 8.393 1.00 47.31 97 LEU A O 1
ATOM 761 N N . SER A 1 98 ? 9.199 -10.341 8.487 1.00 47.72 98 SER A N 1
ATOM 762 C CA . SER A 1 98 ? 10.250 -10.863 9.354 1.00 47.72 98 SER A CA 1
ATOM 763 C C . SER A 1 98 ? 9.641 -11.216 10.719 1.00 47.72 98 SER A C 1
ATOM 765 O O . SER A 1 98 ? 8.767 -10.503 11.213 1.00 47.72 98 SER A O 1
ATOM 767 N N . ASN A 1 99 ? 10.087 -12.318 11.333 1.00 48.19 99 ASN A N 1
ATOM 768 C CA . ASN A 1 99 ? 9.542 -12.903 12.576 1.00 48.19 99 ASN A CA 1
ATOM 769 C C . ASN A 1 99 ? 9.586 -11.988 13.830 1.00 48.19 99 ASN A C 1
ATOM 771 O O . ASN A 1 99 ? 9.366 -12.464 14.939 1.00 48.19 99 ASN A O 1
ATOM 775 N N . ILE A 1 100 ? 9.914 -10.701 13.686 1.00 50.59 100 ILE A N 1
ATOM 776 C CA . ILE A 1 100 ? 10.221 -9.773 14.785 1.00 50.59 100 ILE A CA 1
ATOM 777 C C . ILE A 1 100 ? 9.214 -8.605 14.852 1.00 50.59 100 ILE A C 1
ATOM 779 O O . ILE A 1 100 ? 9.236 -7.824 15.799 1.00 50.59 100 ILE A O 1
ATOM 783 N N . GLU A 1 101 ? 8.288 -8.471 13.899 1.00 61.84 101 GLU A N 1
ATOM 784 C CA . GLU A 1 101 ? 7.406 -7.299 13.854 1.00 61.84 101 GLU A CA 1
ATOM 785 C C . GLU A 1 101 ? 6.127 -7.478 14.685 1.00 61.84 101 GLU A C 1
ATOM 787 O O . GLU A 1 101 ? 5.439 -8.494 14.613 1.00 61.84 101 GLU A O 1
ATOM 792 N N . SER A 1 102 ? 5.794 -6.455 15.477 1.00 76.12 102 SER A N 1
ATOM 793 C CA . SER A 1 102 ? 4.470 -6.316 16.085 1.00 76.12 102 SER A CA 1
ATOM 794 C C . SER A 1 102 ? 3.471 -5.800 15.048 1.00 76.12 102 SER A C 1
ATOM 796 O O . SER A 1 102 ? 3.852 -5.115 14.096 1.00 76.12 102 SER A O 1
ATOM 798 N N . TYR A 1 103 ? 2.186 -6.093 15.246 1.00 77.81 103 TYR A N 1
ATOM 799 C CA . TYR A 1 103 ? 1.109 -5.706 14.333 1.00 77.81 103 TYR A CA 1
ATOM 800 C C . TYR A 1 103 ? 0.081 -4.841 15.047 1.00 77.81 103 TYR A C 1
ATOM 802 O O . TYR A 1 103 ? -0.195 -5.036 16.231 1.00 77.81 103 TYR A O 1
ATOM 810 N N . ALA A 1 104 ? -0.510 -3.906 14.309 1.00 80.19 104 ALA A N 1
ATOM 811 C CA . ALA A 1 104 ? -1.649 -3.133 14.772 1.00 80.19 104 ALA A CA 1
ATOM 812 C C . ALA A 1 104 ? -2.752 -3.160 13.719 1.00 80.19 104 ALA A C 1
ATOM 814 O O . ALA A 1 104 ? -2.519 -2.843 12.550 1.00 80.19 104 ALA A O 1
ATOM 815 N N . ILE A 1 105 ? -3.958 -3.512 14.161 1.00 79.81 105 ILE A N 1
ATOM 816 C CA . ILE A 1 105 ? -5.179 -3.363 13.378 1.00 79.81 105 ILE A CA 1
ATOM 817 C C . ILE A 1 105 ? -5.949 -2.192 13.973 1.00 79.81 105 ILE A C 1
ATOM 819 O O . ILE A 1 105 ? -6.259 -2.194 15.163 1.00 79.81 105 ILE A O 1
ATOM 823 N N . LEU A 1 106 ? -6.249 -1.197 13.144 1.00 83.69 106 LEU A N 1
ATOM 824 C CA . LEU A 1 106 ? -7.078 -0.059 13.519 1.00 83.69 106 LEU A CA 1
ATOM 825 C C . LEU A 1 106 ? -8.379 -0.088 12.726 1.00 83.69 106 LEU A C 1
ATOM 827 O O . LEU A 1 106 ? -8.355 -0.256 11.508 1.00 83.69 106 LEU A O 1
ATOM 831 N N . PHE A 1 107 ? -9.493 0.164 13.410 1.00 81.75 107 PHE A N 1
ATOM 832 C CA . PHE A 1 107 ? -10.806 0.312 12.799 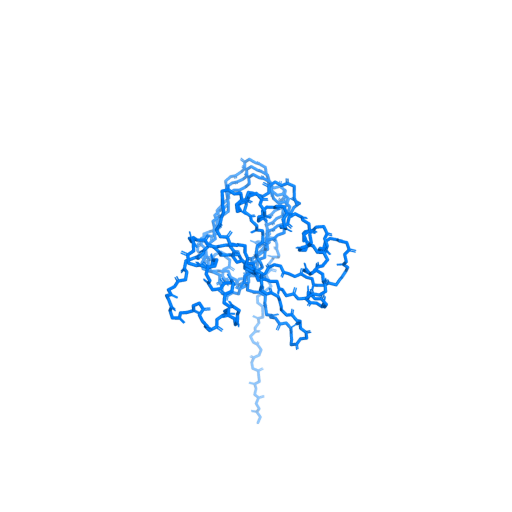1.00 81.75 107 PHE A CA 1
ATOM 833 C C . PHE A 1 107 ? -11.337 1.733 12.977 1.00 81.75 107 PHE A C 1
ATOM 835 O O . PHE A 1 107 ? -11.404 2.252 14.089 1.00 81.75 107 PHE A O 1
ATOM 842 N N . ILE A 1 108 ? -11.763 2.345 11.875 1.00 82.12 108 ILE A N 1
ATOM 843 C CA . ILE A 1 108 ? -12.510 3.602 11.868 1.00 82.12 108 ILE A CA 1
ATOM 844 C C . ILE A 1 108 ? -13.965 3.271 11.571 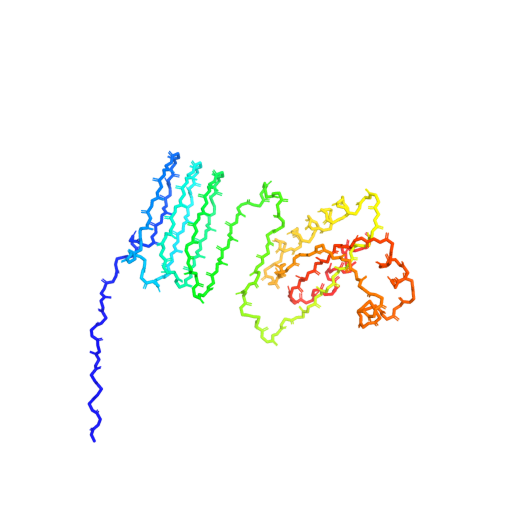1.00 82.12 108 ILE A C 1
ATOM 846 O O . ILE A 1 108 ? -14.310 2.862 10.460 1.00 82.12 108 ILE A O 1
ATOM 850 N N . PHE A 1 109 ? -14.804 3.440 12.589 1.00 84.19 109 PHE A N 1
ATOM 851 C CA . PHE A 1 109 ? -16.225 3.123 12.527 1.00 84.19 109 PHE A CA 1
ATOM 852 C C . PHE A 1 109 ? -17.010 4.074 11.621 1.00 84.19 109 PHE A C 1
ATOM 854 O O . PHE A 1 109 ? -16.565 5.175 11.271 1.00 84.19 109 PHE A O 1
ATOM 861 N N . HIS A 1 110 ? -18.207 3.626 11.252 1.00 85.62 110 HIS A N 1
ATOM 862 C CA . HIS A 1 110 ? -19.108 4.367 10.391 1.00 85.62 110 HIS A CA 1
ATOM 863 C C . HIS A 1 110 ? -19.426 5.759 10.958 1.00 85.62 110 HIS A C 1
ATOM 865 O O . HIS A 1 110 ? -19.821 5.917 12.110 1.00 85.62 110 HIS A O 1
ATOM 871 N N . SER A 1 111 ? -19.255 6.789 10.130 1.00 83.50 111 SER A N 1
ATOM 872 C CA . SER A 1 111 ? -19.689 8.158 10.411 1.00 83.50 111 SER A CA 1
ATOM 873 C C . SER A 1 111 ? -19.734 8.967 9.115 1.00 83.50 111 SER A C 1
ATOM 875 O O . SER A 1 111 ? -19.063 8.625 8.136 1.00 83.50 111 SER A O 1
ATOM 877 N N . SER A 1 112 ? -20.438 10.102 9.124 1.00 82.44 112 SER A N 1
ATOM 878 C CA . SER A 1 112 ? -20.450 11.055 8.000 1.00 82.44 112 SER A CA 1
ATOM 879 C C . SER A 1 112 ? -19.057 11.585 7.634 1.00 82.44 112 SER A C 1
ATOM 881 O O . SER A 1 112 ? -18.841 12.056 6.521 1.00 82.44 112 SER A O 1
ATOM 883 N N . LYS A 1 113 ? -18.090 11.479 8.554 1.00 84.38 113 LYS A N 1
ATOM 884 C CA . LYS A 1 113 ? -16.709 11.948 8.394 1.00 84.38 113 LYS A CA 1
ATOM 885 C C . LYS A 1 113 ? -15.686 10.808 8.314 1.00 84.38 113 LYS A C 1
ATOM 887 O O . LYS A 1 113 ? -14.489 11.089 8.352 1.00 84.38 113 LYS A O 1
ATOM 892 N N . LYS A 1 114 ? -16.109 9.543 8.161 1.00 85.19 114 LYS A N 1
ATOM 893 C CA . LYS A 1 114 ? -15.212 8.368 8.238 1.00 85.19 114 LYS A CA 1
ATOM 894 C C . LYS A 1 114 ? -14.001 8.473 7.307 1.00 85.19 114 LYS A C 1
ATOM 896 O O . LYS A 1 114 ? -12.875 8.278 7.747 1.00 85.19 114 LYS A O 1
ATOM 901 N N . TYR A 1 115 ? -14.206 8.879 6.052 1.00 81.19 115 TYR A N 1
ATOM 902 C CA . TYR A 1 115 ? -13.121 9.014 5.076 1.00 81.19 115 TYR A CA 1
ATOM 903 C C . TYR A 1 115 ? -12.184 10.176 5.411 1.00 81.19 115 TYR A C 1
ATOM 905 O O . TYR A 1 115 ? -10.976 10.069 5.217 1.00 81.19 115 TYR A O 1
ATOM 913 N N . SER A 1 116 ? -12.718 11.267 5.968 1.00 81.44 116 SER A N 1
ATOM 914 C CA . SER A 1 116 ? -11.900 12.386 6.441 1.00 81.44 116 SER A CA 1
ATOM 915 C C . SER A 1 116 ? -11.015 11.964 7.614 1.00 81.44 116 SER A C 1
ATOM 917 O O . SER A 1 116 ? -9.845 12.341 7.650 1.00 81.44 116 SER A O 1
ATOM 919 N N . TYR A 1 117 ? -11.544 11.170 8.550 1.00 85.19 117 TYR A N 1
ATOM 920 C CA . TYR A 1 117 ? -10.763 10.621 9.659 1.00 85.19 117 TYR A CA 1
ATOM 921 C C . TYR A 1 117 ? -9.729 9.605 9.179 1.00 85.19 117 TYR A C 1
ATOM 923 O O . TYR A 1 117 ? -8.572 9.702 9.570 1.00 85.19 117 TYR A O 1
ATOM 931 N N . ALA A 1 118 ? -10.106 8.705 8.269 1.00 83.19 118 ALA A N 1
ATOM 932 C CA . ALA A 1 118 ? -9.199 7.736 7.661 1.00 83.19 118 ALA A CA 1
ATOM 933 C C . ALA A 1 118 ? -8.034 8.411 6.935 1.00 83.19 118 ALA A C 1
ATOM 935 O O . ALA A 1 118 ? -6.882 8.034 7.135 1.00 83.19 118 ALA A O 1
ATOM 936 N N . LYS A 1 119 ? -8.319 9.458 6.154 1.00 82.94 119 LYS A N 1
ATOM 937 C CA . LYS A 1 119 ? -7.292 10.238 5.462 1.00 82.94 119 LYS A CA 1
ATOM 938 C C . LYS A 1 119 ? -6.383 10.972 6.447 1.00 82.94 119 LYS A C 1
ATOM 940 O O . LYS A 1 119 ? -5.169 10.901 6.299 1.00 82.94 119 LYS A O 1
ATOM 945 N N . LYS A 1 120 ? -6.950 11.626 7.469 1.00 85.88 120 LYS A N 1
ATOM 946 C CA . LYS A 1 120 ? -6.171 12.311 8.514 1.00 85.88 120 LYS A CA 1
ATOM 947 C C . LYS A 1 120 ? -5.254 11.332 9.253 1.00 85.88 120 LYS A C 1
ATOM 949 O O . LYS A 1 120 ? -4.068 11.610 9.394 1.00 85.88 120 LYS A O 1
ATOM 954 N N . PHE A 1 121 ? -5.791 10.190 9.676 1.00 86.62 121 PHE A N 1
ATOM 955 C CA . PHE A 1 121 ? -5.036 9.144 10.360 1.00 86.62 121 PHE A CA 1
ATOM 956 C C . PHE A 1 121 ? -3.896 8.614 9.484 1.00 86.62 121 PHE A C 1
ATOM 958 O O . PHE A 1 121 ? -2.749 8.571 9.921 1.00 86.62 121 PHE A O 1
ATOM 965 N N . TYR A 1 122 ? -4.190 8.283 8.224 1.00 85.75 122 TYR A N 1
ATOM 966 C CA . TYR A 1 122 ? -3.184 7.843 7.261 1.00 85.75 122 TYR A CA 1
ATOM 967 C C . TYR A 1 122 ? -2.065 8.877 7.092 1.00 85.75 122 TYR A C 1
ATOM 969 O O . TYR A 1 122 ? -0.897 8.524 7.199 1.00 85.75 122 TYR A O 1
ATOM 977 N N . SER A 1 123 ? -2.397 10.156 6.893 1.00 83.75 123 SER A N 1
ATOM 978 C CA . SER A 1 123 ? -1.394 11.217 6.751 1.00 83.75 123 SER A CA 1
ATOM 979 C C . SER A 1 123 ? -0.493 11.345 7.982 1.00 83.75 123 SER A C 1
ATOM 981 O O . SER A 1 123 ? 0.717 11.484 7.833 1.00 83.75 123 SER A O 1
ATOM 983 N N . LEU A 1 124 ? -1.052 11.246 9.191 1.00 86.31 124 LEU A N 1
ATOM 984 C CA . LEU A 1 124 ? -0.267 11.282 10.429 1.00 86.31 124 LEU A CA 1
ATOM 985 C C . LEU A 1 124 ? 0.642 10.051 10.573 1.00 86.31 124 LEU A C 1
ATOM 987 O O . LEU A 1 124 ? 1.802 10.185 10.958 1.00 86.31 124 LEU A O 1
ATOM 991 N N . MET A 1 125 ? 0.155 8.863 10.207 1.00 84.75 125 MET A N 1
ATOM 992 C CA . MET A 1 125 ? 0.975 7.648 10.189 1.00 84.75 125 MET A CA 1
ATOM 993 C C . MET A 1 125 ? 2.101 7.723 9.156 1.00 84.75 125 MET A C 1
ATOM 995 O O . MET A 1 125 ? 3.205 7.273 9.446 1.00 84.75 125 MET A O 1
ATOM 999 N N . GLN A 1 126 ? 1.867 8.332 7.991 1.00 80.62 126 GLN A N 1
ATOM 1000 C CA . GLN A 1 126 ? 2.904 8.526 6.972 1.00 80.62 126 GLN A CA 1
ATOM 1001 C C . GLN A 1 126 ? 4.031 9.443 7.450 1.00 80.62 126 GLN A C 1
ATOM 1003 O O . GLN A 1 126 ? 5.200 9.158 7.210 1.00 80.62 126 GLN A O 1
ATOM 1008 N N . VAL A 1 127 ? 3.706 10.492 8.213 1.00 81.81 127 VAL A N 1
ATOM 1009 C CA . VAL A 1 127 ? 4.729 11.305 8.889 1.00 81.81 127 VAL A CA 1
ATOM 1010 C C . VAL A 1 127 ? 5.571 10.431 9.825 1.00 81.81 127 VAL A C 1
ATOM 1012 O O . VAL A 1 127 ? 6.795 10.480 9.770 1.00 81.81 127 VAL A O 1
ATOM 1015 N N . LYS A 1 128 ? 4.944 9.550 10.615 1.00 77.00 128 LYS A N 1
ATOM 1016 C CA . LYS A 1 128 ? 5.659 8.642 11.533 1.00 77.00 128 LYS A CA 1
ATOM 1017 C C . LYS A 1 128 ? 6.480 7.555 10.841 1.00 77.00 128 LYS A C 1
ATOM 1019 O O . LYS A 1 128 ? 7.484 7.122 11.410 1.00 77.00 128 LYS A O 1
ATOM 1024 N N . ILE A 1 129 ? 6.061 7.119 9.655 1.00 73.25 129 ILE A N 1
ATOM 1025 C CA . ILE A 1 129 ? 6.828 6.214 8.790 1.00 73.25 129 ILE A CA 1
ATOM 1026 C C . ILE A 1 129 ? 8.093 6.928 8.294 1.00 73.25 129 ILE A C 1
ATOM 1028 O O . ILE A 1 129 ? 9.177 6.363 8.376 1.00 73.25 129 ILE A O 1
ATOM 1032 N N . ASN A 1 130 ? 7.974 8.189 7.874 1.00 70.19 130 ASN A N 1
ATOM 1033 C CA . ASN A 1 130 ? 9.092 8.958 7.322 1.00 70.19 130 ASN A CA 1
ATOM 1034 C C . ASN A 1 130 ? 10.060 9.503 8.394 1.00 70.19 130 ASN A C 1
ATOM 1036 O O . ASN A 1 130 ? 11.245 9.666 8.123 1.00 70.19 130 ASN A O 1
ATOM 1040 N N . GLU A 1 131 ? 9.585 9.769 9.617 1.00 69.94 131 GLU A N 1
ATOM 1041 C CA . GLU A 1 131 ? 10.395 10.283 10.738 1.00 69.94 131 GLU A CA 1
ATOM 1042 C C . GLU A 1 131 ? 11.341 9.236 11.365 1.00 69.94 131 GLU A C 1
ATOM 1044 O O . GLU A 1 131 ? 12.222 9.597 12.144 1.00 69.94 131 GLU A O 1
ATOM 1049 N N . ASN A 1 132 ? 11.167 7.937 11.091 1.00 56.19 132 ASN A N 1
ATOM 1050 C CA . ASN A 1 132 ? 11.886 6.867 11.787 1.00 56.19 132 ASN A CA 1
ATOM 1051 C C . ASN A 1 132 ? 12.473 5.832 10.817 1.00 56.19 132 ASN A C 1
ATOM 1053 O O . ASN A 1 132 ? 11.742 5.159 10.106 1.00 56.19 132 ASN A O 1
ATOM 1057 N N . VAL A 1 133 ? 13.778 5.559 10.935 1.00 50.66 133 VAL A N 1
ATOM 1058 C CA . VAL A 1 133 ? 14.499 4.454 10.252 1.00 50.66 133 VAL A CA 1
ATOM 1059 C C . VAL A 1 133 ? 13.990 3.052 10.675 1.00 50.66 133 VAL A C 1
ATOM 1061 O O . VAL A 1 133 ? 14.466 2.024 10.204 1.00 50.66 133 VAL A O 1
ATOM 1064 N N . LYS A 1 134 ? 13.005 2.967 11.579 1.00 57.38 134 LYS A N 1
ATOM 1065 C CA . LYS A 1 134 ? 12.416 1.705 12.042 1.00 57.38 134 LYS A CA 1
ATOM 1066 C C . LYS A 1 134 ? 11.171 1.357 11.224 1.00 57.38 134 LYS A C 1
ATOM 1068 O O . LYS A 1 134 ? 10.125 1.958 11.451 1.00 57.38 134 LYS A O 1
ATOM 1073 N N . ASN A 1 135 ? 11.323 0.342 10.367 1.00 71.44 135 ASN A N 1
ATOM 1074 C CA . ASN A 1 135 ? 10.320 -0.407 9.595 1.00 71.44 135 ASN A CA 1
ATOM 1075 C C . ASN A 1 135 ? 8.895 -0.331 10.170 1.00 71.44 135 ASN A C 1
ATOM 1077 O O . ASN A 1 135 ? 8.508 -1.182 10.969 1.00 71.44 135 ASN A O 1
ATOM 1081 N N . ILE A 1 136 ? 8.114 0.671 9.768 1.00 76.88 136 ILE A N 1
ATOM 1082 C CA . ILE A 1 136 ? 6.655 0.611 9.860 1.00 76.88 136 ILE A CA 1
ATOM 1083 C C . ILE A 1 136 ? 6.128 0.481 8.446 1.00 76.88 136 ILE A C 1
ATOM 1085 O O . ILE A 1 136 ? 6.454 1.296 7.589 1.00 76.88 136 ILE A O 1
ATOM 1089 N N . ASN A 1 137 ? 5.275 -0.509 8.225 1.00 77.25 137 ASN A N 1
ATOM 1090 C CA . ASN A 1 137 ? 4.683 -0.775 6.929 1.00 77.25 137 ASN A CA 1
ATOM 1091 C C . ASN A 1 137 ? 3.163 -0.766 7.047 1.00 77.25 137 ASN A C 1
ATOM 1093 O O . ASN A 1 137 ? 2.600 -1.454 7.898 1.00 77.25 137 ASN A O 1
ATOM 1097 N N . LEU A 1 138 ? 2.486 -0.029 6.166 1.00 80.00 138 LEU A N 1
ATOM 1098 C CA . LEU A 1 138 ? 1.058 -0.228 5.944 1.00 80.00 138 LEU A CA 1
ATOM 1099 C C . LEU A 1 138 ? 0.888 -1.471 5.070 1.00 80.00 138 LEU A C 1
ATOM 1101 O O . LEU A 1 138 ? 1.166 -1.441 3.876 1.00 80.00 138 LEU A O 1
ATOM 1105 N N . LEU A 1 139 ? 0.433 -2.572 5.655 1.00 76.62 139 LEU A N 1
ATOM 1106 C CA . LEU A 1 139 ? 0.269 -3.834 4.940 1.00 76.62 139 LEU A CA 1
ATOM 1107 C C . LEU A 1 139 ? -1.013 -3.855 4.113 1.00 76.62 139 LEU A C 1
ATOM 1109 O O . LEU A 1 139 ? -0.996 -4.309 2.971 1.00 76.62 139 LEU A O 1
ATOM 1113 N N . LYS A 1 140 ? -2.122 -3.375 4.688 1.00 77.94 140 LYS A N 1
ATOM 1114 C CA . LYS A 1 140 ? -3.441 -3.442 4.051 1.00 77.94 140 LYS A CA 1
ATOM 1115 C C . LYS A 1 140 ? -4.374 -2.342 4.543 1.00 77.94 140 LYS A C 1
ATOM 1117 O O . LYS A 1 140 ? -4.366 -1.986 5.720 1.00 77.94 140 LYS A O 1
ATOM 1122 N N . THR A 1 141 ? -5.229 -1.871 3.644 1.00 81.50 141 THR A N 1
ATOM 1123 C CA . THR A 1 141 ? -6.441 -1.113 3.965 1.00 81.50 141 THR A CA 1
ATOM 1124 C C . THR A 1 141 ? -7.653 -1.853 3.418 1.00 81.50 141 THR A C 1
ATOM 1126 O O . THR A 1 141 ? -7.565 -2.526 2.389 1.00 81.50 141 THR A O 1
ATOM 1129 N N . GLN A 1 142 ? -8.781 -1.789 4.120 1.00 79.94 142 GLN A N 1
ATOM 1130 C CA . GLN A 1 142 ? -10.010 -2.427 3.659 1.00 79.94 142 GLN A CA 1
ATOM 1131 C C . GLN A 1 142 ? -11.234 -1.681 4.181 1.00 79.94 142 GLN A C 1
ATOM 1133 O O . GLN A 1 142 ? -11.308 -1.374 5.366 1.00 79.94 142 GLN A O 1
ATOM 1138 N N . GLU A 1 143 ? -12.202 -1.415 3.308 1.00 83.00 143 GLU A N 1
ATOM 1139 C CA . GLU A 1 143 ? -13.560 -1.090 3.740 1.00 83.00 143 GLU A CA 1
ATOM 1140 C C . GLU A 1 143 ? -14.336 -2.399 3.895 1.00 83.00 143 GLU A C 1
ATOM 1142 O O . GLU A 1 143 ? -14.287 -3.263 3.019 1.00 83.00 143 GLU A O 1
ATOM 1147 N N . LEU A 1 144 ? -14.995 -2.575 5.034 1.00 81.88 144 LEU A N 1
ATOM 1148 C CA . LEU A 1 144 ? -15.716 -3.800 5.356 1.00 81.88 144 LEU A CA 1
ATOM 1149 C C . LEU A 1 144 ? -16.995 -3.502 6.133 1.00 81.88 144 LEU A C 1
ATOM 1151 O O . LEU A 1 144 ? -17.105 -2.494 6.828 1.00 81.88 144 LEU A O 1
ATOM 1155 N N . GLN A 1 145 ? -17.961 -4.397 6.003 1.00 84.12 145 GLN A N 1
ATOM 1156 C CA . GLN A 1 145 ? -19.147 -4.466 6.841 1.00 84.12 145 GLN A CA 1
ATOM 1157 C C . GLN A 1 145 ? -19.097 -5.823 7.530 1.00 84.12 145 GLN A C 1
ATOM 1159 O O . GLN A 1 145 ? -18.875 -6.826 6.855 1.00 84.12 145 GLN A O 1
ATOM 1164 N N . PHE A 1 146 ? -19.217 -5.845 8.853 1.00 76.62 146 PHE A N 1
ATOM 1165 C CA . PHE A 1 146 ? -19.196 -7.100 9.591 1.00 76.62 146 PHE A CA 1
ATOM 1166 C C . PHE A 1 146 ? -20.576 -7.745 9.610 1.00 76.62 146 PHE A C 1
ATOM 1168 O O . PHE A 1 146 ? -21.589 -7.063 9.783 1.00 76.62 146 PHE A O 1
ATOM 1175 N N . ASP A 1 147 ? -20.587 -9.067 9.482 1.00 76.56 147 ASP A N 1
ATOM 1176 C CA . ASP A 1 147 ? -21.744 -9.878 9.824 1.00 76.56 147 ASP A CA 1
ATOM 1177 C C . ASP A 1 147 ? -21.817 -10.060 11.349 1.00 76.56 147 ASP A C 1
ATOM 1179 O O . ASP A 1 147 ? -20.802 -10.009 12.047 1.00 76.56 147 ASP A O 1
ATOM 1183 N N . LYS A 1 148 ? -23.029 -10.289 11.877 1.00 68.31 148 LYS A N 1
ATOM 1184 C CA . LYS A 1 148 ? -23.340 -10.294 13.328 1.00 68.31 148 LYS A CA 1
ATOM 1185 C C . LYS A 1 148 ? -22.506 -11.269 14.170 1.00 68.31 148 LYS A C 1
ATOM 1187 O O . LYS A 1 148 ? -22.436 -11.117 15.394 1.00 68.31 148 LYS A O 1
ATOM 1192 N N . ASP A 1 149 ? -21.937 -12.286 13.536 1.00 72.00 149 ASP A N 1
ATOM 1193 C CA . ASP A 1 149 ? -21.138 -13.309 14.203 1.00 72.00 149 ASP A CA 1
ATOM 1194 C C . ASP A 1 149 ? -19.634 -13.000 14.145 1.00 72.00 149 ASP A C 1
ATOM 1196 O O . ASP A 1 149 ? -18.943 -13.226 15.137 1.00 72.00 149 ASP A O 1
ATOM 1200 N N . ASP A 1 150 ? -19.144 -12.371 13.072 1.00 68.00 150 ASP A N 1
ATOM 1201 C CA . ASP A 1 150 ? -17.721 -12.051 12.869 1.00 68.00 150 ASP A CA 1
ATOM 1202 C C . ASP A 1 150 ? -17.227 -10.923 13.788 1.00 68.00 150 ASP A C 1
ATOM 1204 O O . ASP A 1 150 ? -16.112 -10.955 14.316 1.00 68.00 150 ASP A O 1
ATOM 1208 N N . GLU A 1 151 ? -18.082 -9.932 14.039 1.00 68.81 151 GLU A N 1
ATOM 1209 C CA . GLU A 1 151 ? -17.783 -8.769 14.880 1.00 68.81 151 GLU A CA 1
ATOM 1210 C C . GLU A 1 151 ? -17.451 -9.143 16.335 1.00 68.81 151 GLU A C 1
ATOM 1212 O O . GLU A 1 151 ? -16.626 -8.478 16.959 1.00 68.81 151 GLU A O 1
ATOM 1217 N N . LYS A 1 152 ? -18.023 -10.234 16.870 1.00 71.50 152 LYS A N 1
ATOM 1218 C CA . LYS A 1 152 ? -17.771 -10.699 18.249 1.00 71.50 152 LYS A CA 1
ATOM 1219 C C . LYS A 1 152 ? -16.387 -11.319 18.416 1.00 71.50 152 LYS A C 1
ATOM 1221 O O . LYS A 1 152 ? -15.818 -11.257 19.503 1.00 71.50 152 LYS A O 1
ATOM 1226 N N . PHE A 1 153 ? -15.847 -11.918 17.354 1.00 71.06 153 PHE A N 1
ATOM 1227 C CA . PHE A 1 153 ? -14.494 -12.477 17.369 1.00 71.06 153 PHE A CA 1
ATOM 1228 C C . PHE A 1 153 ? -13.426 -11.381 17.358 1.00 71.06 153 PHE A C 1
ATOM 1230 O O . PHE A 1 153 ? -12.336 -11.573 17.895 1.00 71.06 153 PHE A O 1
ATOM 1237 N N . ILE A 1 154 ? -13.742 -10.231 16.761 1.00 70.94 154 ILE A N 1
ATOM 1238 C CA . ILE A 1 154 ? -12.799 -9.127 16.560 1.00 70.94 154 ILE A CA 1
ATOM 1239 C C . ILE A 1 154 ? -12.928 -8.076 17.666 1.00 70.94 154 ILE A C 1
ATOM 1241 O O . ILE A 1 154 ? -11.922 -7.608 18.201 1.00 70.94 154 ILE A O 1
ATOM 1245 N N . PHE A 1 155 ? -14.154 -7.715 18.043 1.00 76.69 155 PHE A N 1
ATOM 1246 C CA . PHE A 1 155 ? -14.431 -6.705 19.056 1.00 76.69 155 PHE A CA 1
ATOM 1247 C C . PHE A 1 155 ? -14.870 -7.351 20.364 1.00 76.69 155 PHE A C 1
ATOM 1249 O O . PHE A 1 155 ? -15.985 -7.841 20.509 1.00 76.69 155 PHE A O 1
ATOM 1256 N N . GLN A 1 156 ? -14.001 -7.262 21.366 1.00 70.19 156 GLN A N 1
ATOM 1257 C CA . GLN A 1 156 ? -14.268 -7.777 22.712 1.00 70.19 156 GLN A CA 1
ATOM 1258 C C . GLN A 1 156 ? -14.979 -6.750 23.620 1.00 70.19 156 GLN A C 1
ATOM 1260 O O . GLN A 1 156 ? -15.182 -7.002 24.803 1.00 70.19 156 GLN A O 1
ATOM 1265 N N . ASN A 1 157 ? -15.356 -5.582 23.080 1.00 78.75 157 ASN A N 1
ATOM 1266 C CA . ASN A 1 157 ? -16.054 -4.505 23.790 1.00 78.75 157 ASN A CA 1
ATOM 1267 C C . ASN A 1 157 ? -17.442 -4.271 23.169 1.00 78.75 157 ASN A C 1
ATOM 1269 O O . ASN A 1 157 ? -17.547 -4.066 21.958 1.00 78.75 157 ASN A O 1
ATOM 1273 N N . ALA A 1 158 ? -18.481 -4.229 24.010 1.00 78.12 158 ALA A N 1
ATOM 1274 C CA . ALA A 1 158 ? -19.862 -3.951 23.619 1.00 78.12 158 ALA A CA 1
ATOM 1275 C C . ALA A 1 158 ? -20.026 -2.616 22.869 1.00 78.12 158 ALA A C 1
ATOM 1277 O O . ALA A 1 158 ? -20.786 -2.546 21.910 1.00 78.12 158 ALA A O 1
ATOM 1278 N N . GLU A 1 159 ? -19.284 -1.570 23.239 1.00 83.12 159 GLU A N 1
ATOM 1279 C CA . GLU A 1 159 ? -19.361 -0.281 22.539 1.00 83.12 159 GLU A CA 1
ATOM 1280 C C . GLU A 1 159 ? -18.858 -0.384 21.091 1.00 83.12 159 GLU A C 1
ATOM 1282 O O . GLU A 1 159 ? -19.494 0.110 20.160 1.00 83.12 159 GLU A O 1
ATOM 1287 N N . HIS A 1 160 ? -17.720 -1.051 20.885 1.00 81.06 160 HIS A N 1
ATOM 1288 C CA . HIS A 1 160 ? -17.156 -1.270 19.553 1.00 81.06 160 HIS A CA 1
ATOM 1289 C C . HIS A 1 160 ? -18.041 -2.186 18.706 1.00 81.06 160 HIS A C 1
ATOM 1291 O O . HIS A 1 160 ? -18.178 -1.956 17.507 1.00 81.06 160 HIS A O 1
ATOM 1297 N N . LEU A 1 161 ? -18.688 -3.168 19.338 1.00 80.38 161 LEU A N 1
ATOM 1298 C CA . LEU A 1 161 ? -19.665 -4.042 18.698 1.00 80.38 161 LEU A CA 1
ATOM 1299 C C . LEU A 1 161 ? -20.846 -3.232 18.148 1.00 80.38 161 LEU A C 1
ATOM 1301 O O . LEU A 1 161 ? -21.139 -3.300 16.957 1.00 80.38 161 LEU A O 1
ATOM 1305 N N . GLU A 1 162 ? -21.469 -2.389 18.975 1.00 84.06 162 GLU A N 1
ATOM 1306 C CA . GLU A 1 162 ? -22.583 -1.545 18.529 1.00 84.06 162 GLU A CA 1
ATOM 1307 C C . GLU A 1 162 ? -22.159 -0.561 17.433 1.00 84.06 162 GLU A C 1
ATOM 1309 O O . GLU A 1 162 ? -22.874 -0.390 16.447 1.00 84.06 162 GLU A O 1
ATOM 1314 N N . ARG A 1 163 ? -20.966 0.039 17.537 1.00 83.12 163 ARG A N 1
ATOM 1315 C CA . ARG A 1 163 ? -20.432 0.921 16.486 1.00 83.12 163 ARG A CA 1
ATOM 1316 C C . ARG A 1 163 ? -20.145 0.182 15.178 1.00 83.12 163 ARG A C 1
ATOM 1318 O O . ARG A 1 163 ? -20.315 0.765 14.110 1.00 83.12 163 ARG A O 1
ATOM 1325 N N . SER A 1 164 ? -19.732 -1.085 15.236 1.00 82.00 164 SER A N 1
ATOM 1326 C CA . SER A 1 164 ? -19.474 -1.896 14.039 1.00 82.00 164 SER A CA 1
ATOM 1327 C C . SER A 1 164 ? -20.742 -2.180 13.227 1.00 82.00 164 SER A C 1
ATOM 1329 O O . SER A 1 164 ? -20.680 -2.247 12.002 1.00 82.00 164 SER A O 1
ATOM 1331 N N . ARG A 1 165 ? -21.906 -2.219 13.888 1.00 83.50 165 ARG A N 1
ATOM 1332 C CA . ARG A 1 165 ? -23.218 -2.435 13.256 1.00 83.50 165 ARG A CA 1
ATOM 1333 C C . ARG A 1 165 ? -23.793 -1.205 12.562 1.00 83.50 165 ARG A C 1
ATOM 1335 O O . ARG A 1 165 ? -24.744 -1.328 11.796 1.00 83.50 165 ARG A O 1
ATOM 1342 N N . GLN A 1 166 ? -23.251 -0.018 12.832 1.00 85.75 166 GLN A N 1
ATOM 1343 C CA . GLN A 1 166 ? -23.790 1.246 12.314 1.00 85.75 166 GLN A CA 1
ATOM 1344 C C . GLN A 1 166 ? -23.544 1.441 10.812 1.00 85.75 166 GLN A C 1
ATOM 1346 O O . GLN A 1 166 ? -24.147 2.325 10.208 1.00 85.75 166 GLN A O 1
ATOM 1351 N N . GLY A 1 167 ? -22.676 0.638 10.198 1.00 85.50 167 GLY A N 1
ATOM 1352 C CA . GLY A 1 167 ? -22.417 0.666 8.764 1.00 85.50 167 GLY A CA 1
ATOM 1353 C C . GLY A 1 167 ? -21.004 0.207 8.434 1.00 85.50 167 GLY A C 1
ATOM 1354 O O . GLY A 1 167 ? -20.318 -0.389 9.259 1.00 85.50 167 GLY A O 1
ATOM 1355 N N . THR A 1 168 ? -20.546 0.505 7.219 1.00 85.00 168 THR A N 1
ATOM 1356 C CA . THR A 1 168 ? -19.201 0.106 6.795 1.00 85.00 168 THR A CA 1
ATOM 1357 C C . THR A 1 168 ? -18.116 0.835 7.584 1.00 85.00 168 THR A C 1
ATOM 1359 O O . THR A 1 168 ? -18.207 2.041 7.856 1.00 85.00 168 THR A O 1
ATOM 1362 N N . ILE A 1 169 ? -17.061 0.096 7.900 1.00 85.44 169 ILE A N 1
ATOM 1363 C CA . ILE A 1 169 ? -15.886 0.560 8.624 1.00 85.44 169 ILE A CA 1
ATOM 1364 C C . ILE A 1 169 ? -14.656 0.515 7.722 1.00 85.44 169 ILE A C 1
ATOM 1366 O O . ILE A 1 169 ? -14.609 -0.240 6.751 1.00 85.44 169 ILE A O 1
ATOM 1370 N N . VAL A 1 170 ? -13.637 1.295 8.069 1.00 84.94 170 VAL A N 1
ATOM 1371 C CA . VAL A 1 170 ? -12.342 1.281 7.381 1.00 84.94 170 VAL A CA 1
ATOM 1372 C C . VAL A 1 170 ? -11.291 0.686 8.309 1.00 84.94 170 VAL A C 1
ATOM 1374 O O . VAL A 1 170 ? -11.020 1.233 9.377 1.00 84.94 170 VAL A O 1
ATOM 1377 N N . GLY A 1 171 ? -10.712 -0.439 7.903 1.00 84.00 171 GLY A N 1
ATOM 1378 C CA . GLY A 1 171 ? -9.621 -1.119 8.584 1.00 84.00 171 GLY A CA 1
ATOM 1379 C C . GLY A 1 171 ? -8.258 -0.744 8.006 1.00 84.00 171 GLY A C 1
ATOM 1380 O O . GLY A 1 171 ? -8.095 -0.667 6.786 1.00 84.00 171 GLY A O 1
ATOM 1381 N N . PHE A 1 172 ? -7.271 -0.570 8.880 1.00 84.06 172 PHE A N 1
ATOM 1382 C CA . PHE A 1 172 ? -5.857 -0.460 8.532 1.00 84.06 172 PHE A CA 1
ATOM 1383 C C . PHE A 1 172 ? -5.067 -1.544 9.258 1.00 84.06 172 PHE A C 1
ATOM 1385 O O . PHE A 1 172 ? -5.238 -1.724 10.461 1.00 84.06 172 PHE A O 1
ATOM 1392 N N . LEU A 1 173 ? -4.173 -2.221 8.544 1.00 83.25 173 LEU A N 1
ATOM 1393 C CA . LEU A 1 173 ? -3.227 -3.179 9.103 1.00 83.25 173 LEU A CA 1
ATOM 1394 C C . LEU A 1 173 ? -1.813 -2.634 8.932 1.00 83.25 173 LEU A C 1
ATOM 1396 O O . LEU A 1 173 ? -1.323 -2.548 7.807 1.00 83.25 173 LEU A O 1
ATOM 1400 N N . TYR A 1 174 ? -1.157 -2.315 10.042 1.00 84.00 174 TYR A N 1
ATOM 1401 C CA . TYR A 1 174 ? 0.248 -1.926 10.065 1.00 84.00 174 TYR A CA 1
ATOM 1402 C C . TYR A 1 174 ? 1.107 -3.023 10.695 1.00 84.00 174 TYR A C 1
ATOM 1404 O O . TYR A 1 174 ? 0.670 -3.698 11.630 1.00 84.00 174 TYR A O 1
ATOM 1412 N N . SER A 1 175 ? 2.348 -3.151 10.231 1.00 82.50 175 SER A N 1
ATOM 1413 C CA . SER A 1 175 ? 3.409 -3.877 10.932 1.00 82.50 175 SER A CA 1
ATOM 1414 C C . SER A 1 175 ? 4.552 -2.944 11.290 1.00 82.50 175 SER A C 1
ATOM 1416 O O . SER A 1 175 ? 4.751 -1.916 10.642 1.00 82.50 175 SER A O 1
ATOM 1418 N N . GLY A 1 176 ? 5.287 -3.291 12.340 1.00 79.88 176 GLY A N 1
ATOM 1419 C CA . GLY A 1 176 ? 6.533 -2.629 12.683 1.00 79.88 176 GLY A CA 1
ATOM 1420 C C . GLY A 1 176 ? 6.867 -2.667 14.166 1.00 79.88 176 GLY A C 1
ATOM 1421 O O . GLY A 1 176 ? 6.057 -3.030 15.023 1.00 79.88 176 GLY A O 1
ATOM 1422 N N . ASN A 1 177 ? 8.086 -2.247 14.487 1.00 79.44 177 ASN A N 1
ATOM 1423 C CA . ASN A 1 177 ? 8.534 -2.142 15.873 1.00 79.44 177 ASN A CA 1
ATOM 1424 C C . ASN A 1 177 ? 7.793 -1.020 16.613 1.00 79.44 177 ASN A C 1
ATOM 1426 O O . ASN A 1 177 ? 7.678 0.099 16.109 1.00 79.44 177 ASN A O 1
ATOM 1430 N N . GLU A 1 178 ? 7.324 -1.323 17.829 1.00 81.44 178 GLU A N 1
ATOM 1431 C CA . GLU A 1 178 ? 6.577 -0.396 18.697 1.00 81.44 178 GLU A CA 1
ATOM 1432 C C . GLU A 1 178 ? 5.293 0.163 18.048 1.00 81.44 178 GLU A C 1
ATOM 1434 O O . GLU A 1 178 ? 4.807 1.227 18.437 1.00 81.44 178 GLU A O 1
ATOM 1439 N N . ILE A 1 179 ? 4.721 -0.548 17.066 1.00 83.69 179 ILE A N 1
ATOM 1440 C CA . ILE A 1 179 ? 3.592 -0.046 16.270 1.00 83.69 179 ILE A CA 1
ATOM 1441 C C . ILE A 1 179 ? 2.377 0.336 17.124 1.00 83.69 179 ILE A C 1
ATOM 1443 O O . ILE A 1 179 ? 1.754 1.358 16.864 1.00 83.69 179 ILE A O 1
ATOM 1447 N N . LEU A 1 180 ? 2.082 -0.411 18.194 1.00 82.44 180 LEU A N 1
ATOM 1448 C CA . LEU A 1 180 ? 0.964 -0.108 19.096 1.00 82.44 180 LEU A CA 1
ATOM 1449 C C . LEU A 1 180 ? 1.128 1.249 19.790 1.00 82.44 180 LEU A C 1
ATOM 1451 O O . LEU A 1 180 ? 0.179 2.025 19.860 1.00 82.44 180 LEU A O 1
ATOM 1455 N N . LYS A 1 181 ? 2.342 1.566 20.258 1.00 83.62 181 LYS A N 1
ATOM 1456 C CA . LYS A 1 181 ? 2.642 2.858 20.886 1.00 83.62 181 LYS A CA 1
ATOM 1457 C C . LYS A 1 181 ? 2.417 3.999 19.893 1.00 83.62 181 LYS A C 1
ATOM 1459 O O . LYS A 1 181 ? 1.752 4.975 20.220 1.00 83.62 181 LYS A O 1
ATOM 1464 N N . LYS A 1 182 ? 2.905 3.832 18.664 1.00 83.62 182 LYS A N 1
ATOM 1465 C CA . LYS A 1 182 ? 2.805 4.843 17.603 1.00 83.62 182 LYS A CA 1
ATOM 1466 C C . LYS A 1 182 ? 1.373 5.049 17.114 1.00 83.62 182 LYS A C 1
ATOM 1468 O O . LYS A 1 182 ? 0.956 6.183 16.918 1.00 83.62 182 LYS A O 1
ATOM 1473 N N . VAL A 1 183 ? 0.601 3.972 16.963 1.00 83.56 183 VAL A N 1
ATOM 1474 C CA . VAL A 1 183 ? -0.828 4.072 16.638 1.00 83.56 183 VAL A CA 1
ATOM 1475 C C . VAL A 1 183 ? -1.565 4.830 17.742 1.00 83.56 183 VAL A C 1
ATOM 1477 O O . VAL A 1 183 ? -2.350 5.722 17.428 1.00 83.56 183 VAL A O 1
ATOM 1480 N N . ASN A 1 184 ? -1.272 4.563 19.017 1.00 82.56 184 ASN A N 1
ATOM 1481 C CA . ASN A 1 184 ? -1.894 5.277 20.135 1.00 82.56 184 ASN A CA 1
ATOM 1482 C C . ASN A 1 184 ? -1.531 6.771 20.176 1.00 82.56 184 ASN A C 1
ATOM 1484 O O . ASN A 1 184 ? -2.396 7.585 20.473 1.00 82.56 184 ASN A O 1
ATOM 1488 N N . GLU A 1 185 ? -0.300 7.153 19.824 1.00 82.31 185 GLU A N 1
ATOM 1489 C CA . GLU A 1 185 ? 0.109 8.568 19.718 1.00 82.31 185 GLU A CA 1
ATOM 1490 C C . GLU A 1 185 ? -0.680 9.339 18.644 1.00 82.31 185 GLU A C 1
ATOM 1492 O O . GLU A 1 185 ? -0.874 10.547 18.765 1.00 82.31 185 GLU A O 1
ATOM 1497 N N . VAL A 1 186 ? -1.134 8.649 17.594 1.00 79.69 186 VAL A N 1
ATOM 1498 C CA . VAL A 1 186 ? -1.863 9.239 16.458 1.00 79.69 186 VAL A CA 1
ATOM 1499 C C . VAL A 1 186 ? -3.388 9.166 16.628 1.00 79.69 186 VAL A C 1
ATOM 1501 O O . VAL A 1 186 ? -4.116 9.919 15.983 1.00 79.69 186 VAL A O 1
ATOM 1504 N N . SER A 1 187 ? -3.880 8.264 17.479 1.00 66.94 187 SER A N 1
ATOM 1505 C CA . SER A 1 187 ? -5.315 7.971 17.632 1.00 66.94 187 SER A CA 1
ATOM 1506 C C . SER A 1 187 ? -6.043 8.864 18.651 1.00 66.94 187 SER A C 1
ATOM 1508 O O . SER A 1 187 ? -7.240 8.662 18.858 1.00 66.94 187 SER A O 1
ATOM 1510 N N . CYS A 1 188 ? -5.347 9.829 19.268 1.00 48.03 188 CYS A N 1
ATOM 1511 C CA . CYS A 1 188 ? -5.912 10.824 20.191 1.00 48.03 188 CYS A CA 1
ATOM 1512 C C . CYS A 1 188 ? -6.579 12.004 19.463 1.00 48.03 188 CYS A C 1
ATOM 1514 O O . CYS A 1 188 ? -5.953 12.591 18.548 1.00 48.03 188 CYS A O 1
#

Sequence (188 aa):
MFIICRQQRKILDPNEYLLEDLKDEIVLKAAGTVNGQQFLIRDCSQCIIYILDIVDSIIIEDCNNCKVIVGPTRGRLSLTFASEKSAVPVTSAYIMLSNIESYAILFIFHSSKKYSYAKKFYSLMQVKINENVKNINLLKTQELQFDKDDEKFIFQNAEHLERSRQGTIVGFLYSGNEILKKVNEVSC

Organism: NCBI:txid488301

InterPro domains:
  IPR012945 Tubulin binding cofactor C-like domain [PF07986] (36-80)
  IPR016098 Cyclase-associated protein CAP/septum formation inhibitor MinC, C-terminal [G3DSA:2.160.20.70] (14-115)
  IPR017901 C-CAP/cofactor C-like domain [PS51329] (6-129)
  IPR036223 Adenylate cyclase-associated CAP, C-terminal superfamily [SSF69340] (10-78)
  IPR039093 Protein XRP2 [PTHR15440] (9-75)

Foldseek 3Di:
DDDDDPDDDDDDDVVLQEAAQAELEEEEAAEPSQVQEEHEYENHENYEYEAQYEHAEYEYYAYYNYHYHHHHYNHAYHYYYPPDDDPDQDARQDDPDDPPKDKDKDKQFDDPCSVVLVVQLSVLVVVVCVVDPWDKGFHDKDWDQDDLVRLVVVDVDPVSSVRSNPDIMMMIMMITPPVVVSSVVSVD

pLDDT: mean 74.88, std 15.38, range [26.59, 95.88]